Protein AF-0000000077101962 (afdb_homodimer)

Sequence (254 aa):
MTGDFGKFINEKRLGRASDGGNILLKDIAQAMGTTATYLSDIIKGRRNPPEMGMLLKIADVLYLTEDERAEMFDLAGRERNEAAPDLPEYIMDENIPHVRAALRKASDKKLGDDFWQRVLEEIEKKGMTGDFGKFINEKRLGRASDGGNILLKDIAQAMGTTATYLSDIIKGRRNPPEMGMLLKIADVLYLTEDERAEMFDLAGRERNEAAPDLPEYIMDENIPHVRAALRKASDKKLGDDFWQRVLEEIEKKG

Secondary structure (DSSP, 8-state):
---HHHHHHHHHTTT-STTSSPPPHHHHHHHHTS-HHHHHHHHTTSSPPPPHHHHHHHHHHTT--HHHHHHHHHHHHHHTTS--TTSHHHHT-TT-HHHHHHHHHHHHTT--HHHHHHHHHHHHHH-/---HHHHHHHHHTTT-STTSSPPPHHHHHHHHTS-HHHHHHHHTTSS----HHHHHHHHHHTT--HHHHHHHHHHHHHHTTS--TTSHHHHT-TT-HHHHHHHHHHHHTT--HHHHHHHHHHHHHH-

Structure (mmCIF, N/CA/C/O backbone):
data_AF-0000000077101962-model_v1
#
loop_
_entity.id
_entity.type
_entity.pdbx_description
1 polymer 'Toxin-antitoxin system, antitoxin component, Xre family'
#
loop_
_atom_site.group_PDB
_atom_site.id
_atom_site.type_symbol
_atom_site.label_atom_id
_atom_site.label_alt_id
_atom_site.label_comp_id
_atom_site.label_asym_id
_atom_site.label_entity_id
_atom_site.label_seq_id
_atom_site.pdbx_PDB_ins_code
_atom_site.Cartn_x
_atom_site.Cartn_y
_atom_site.Cartn_z
_atom_site.occupancy
_atom_site.B_iso_or_equiv
_atom_site.auth_seq_id
_atom_site.auth_comp_id
_atom_site.auth_asym_id
_atom_site.auth_atom_id
_atom_site.pdbx_PDB_model_num
ATOM 1 N N . MET A 1 1 ? -14.477 6.281 20.766 1 54.62 1 MET A N 1
ATOM 2 C CA . MET A 1 1 ? -13.039 6.207 20.984 1 54.62 1 MET A CA 1
ATOM 3 C C . MET A 1 1 ? -12.273 6.785 19.797 1 54.62 1 MET A C 1
ATOM 5 O O . MET A 1 1 ? -12.641 6.555 18.641 1 54.62 1 MET A O 1
ATOM 9 N N . THR A 1 2 ? -11.781 7.957 19.938 1 66.88 2 THR A N 1
ATOM 10 C CA . THR A 1 2 ? -11.047 8.711 18.922 1 66.88 2 THR A CA 1
ATOM 11 C C . THR A 1 2 ? -9.867 7.891 18.391 1 66.88 2 THR A C 1
ATOM 13 O O . THR A 1 2 ? -9.078 7.355 19.172 1 66.88 2 THR A O 1
ATOM 16 N N . GLY A 1 3 ? -10.023 7.484 1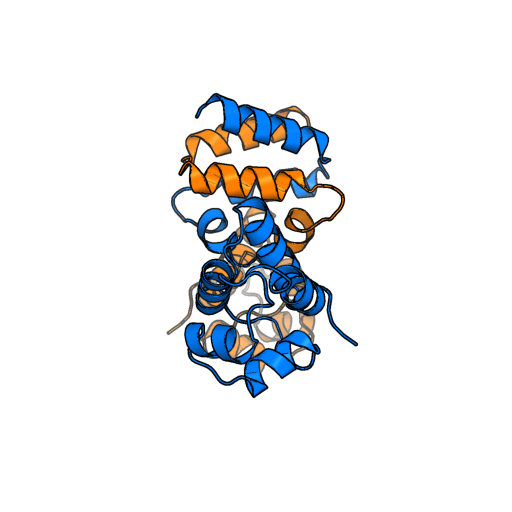7.109 1 82.81 3 GLY A N 1
ATOM 17 C CA . GLY A 1 3 ? -8.867 6.832 16.516 1 82.81 3 GLY A CA 1
ATOM 18 C C . GLY A 1 3 ? -7.645 7.727 16.453 1 82.81 3 GLY A C 1
ATOM 19 O O . GLY A 1 3 ? -7.734 8.93 16.719 1 82.81 3 GLY A O 1
ATOM 20 N N . ASP A 1 4 ? -6.445 7.273 16.281 1 93.38 4 ASP A N 1
ATOM 21 C CA . ASP A 1 4 ? -5.195 8.023 16.219 1 93.38 4 ASP A CA 1
ATOM 22 C C . ASP A 1 4 ? -5.242 9.094 15.133 1 93.38 4 ASP A C 1
ATOM 24 O O . ASP A 1 4 ? -4.66 10.164 15.281 1 93.38 4 ASP A O 1
ATOM 28 N N . PHE A 1 5 ? -5.988 8.82 14.086 1 97.31 5 PHE A N 1
ATOM 29 C CA . PHE A 1 5 ? -6.141 9.797 13.016 1 97.31 5 PHE A CA 1
ATOM 30 C C . PHE A 1 5 ? -6.934 11.008 13.492 1 97.31 5 PHE A C 1
ATOM 32 O O . PHE A 1 5 ? -6.508 12.148 13.297 1 97.31 5 PHE A O 1
ATOM 39 N N . GLY A 1 6 ? -8.031 10.742 14.109 1 96.75 6 GLY A N 1
ATOM 40 C CA . GLY A 1 6 ? -8.852 11.82 14.648 1 96.75 6 GLY A CA 1
ATOM 41 C C . GLY A 1 6 ? -8.117 12.672 15.664 1 96.75 6 GLY A C 1
ATOM 42 O O . GLY A 1 6 ? -8.234 13.898 15.648 1 96.75 6 GLY A O 1
ATOM 43 N N . LYS A 1 7 ? -7.398 12.023 16.547 1 97 7 LYS A N 1
ATOM 44 C CA . LYS A 1 7 ? -6.602 12.742 17.547 1 97 7 LYS A CA 1
ATOM 45 C C . LYS A 1 7 ? -5.59 13.664 16.875 1 97 7 LYS A C 1
ATOM 47 O O . LYS A 1 7 ? -5.391 14.797 17.312 1 97 7 LYS A O 1
ATOM 52 N N . PHE A 1 8 ? -4.965 13.172 15.844 1 98 8 PHE A N 1
ATOM 53 C CA . PHE A 1 8 ? -3.996 13.961 15.094 1 98 8 PHE A CA 1
ATOM 54 C C . PHE A 1 8 ? -4.641 15.219 14.531 1 98 8 PHE A C 1
ATOM 56 O O . PHE A 1 8 ? -4.094 16.312 14.664 1 98 8 PHE A O 1
ATOM 63 N N . ILE A 1 9 ? -5.809 15.078 13.914 1 97.44 9 ILE A N 1
ATOM 64 C CA . ILE A 1 9 ? -6.496 16.219 13.328 1 97.44 9 ILE A CA 1
ATOM 65 C C . ILE A 1 9 ? -6.832 17.234 14.414 1 97.44 9 ILE A C 1
ATOM 67 O O . ILE A 1 9 ? -6.602 18.438 14.242 1 97.44 9 ILE A O 1
ATOM 71 N N . ASN A 1 10 ? -7.293 16.75 15.539 1 96.06 10 ASN A N 1
ATOM 72 C CA . ASN A 1 10 ? -7.656 17.625 16.641 1 96.06 10 ASN A CA 1
ATOM 73 C C . ASN A 1 10 ? -6.445 18.391 17.172 1 96.06 10 ASN A C 1
ATOM 75 O O . ASN A 1 10 ? -6.551 19.578 17.5 1 96.06 10 ASN A O 1
ATOM 79 N N . GLU A 1 11 ? -5.379 17.75 17.234 1 97.25 11 GLU A N 1
ATOM 80 C CA . GLU A 1 11 ? -4.16 18.391 17.719 1 97.25 11 GLU A CA 1
ATOM 81 C C . GLU A 1 11 ? -3.658 19.453 16.75 1 97.25 11 GLU A C 1
ATOM 83 O O . GLU A 1 11 ? -3.242 20.531 17.156 1 97.25 11 GLU A O 1
ATOM 88 N N . LYS A 1 12 ? -3.723 19.141 15.469 1 97.5 12 LYS A N 1
ATOM 89 C CA . LYS A 1 12 ? -3.094 19.984 14.461 1 97.5 12 LYS A CA 1
ATOM 90 C C . LYS A 1 12 ? -3.955 21.203 14.164 1 97.5 12 LYS A C 1
ATOM 92 O O . LYS A 1 12 ? -3.471 22.188 13.594 1 97.5 12 LYS A O 1
ATOM 97 N N . ARG A 1 13 ? -5.184 21.156 14.508 1 96.69 13 ARG A N 1
ATOM 98 C CA . ARG A 1 13 ? -6.004 22.328 14.227 1 96.69 13 ARG A CA 1
ATOM 99 C C . ARG A 1 13 ? -5.848 23.375 15.32 1 96.69 13 ARG A C 1
ATOM 101 O O . ARG A 1 13 ? -6.262 24.516 15.141 1 96.69 13 ARG A O 1
ATOM 108 N N . LEU A 1 14 ? -5.246 22.953 16.453 1 96.12 14 LEU A N 1
ATOM 109 C CA . LEU A 1 14 ? -5.156 23.859 17.609 1 96.12 14 LEU A CA 1
ATOM 110 C C . LEU A 1 14 ? -4.102 24.938 17.375 1 96.12 14 LEU A C 1
ATOM 112 O O . LEU A 1 14 ? -2.959 24.625 17.031 1 96.12 14 LEU A O 1
ATOM 116 N N . GLY A 1 15 ? -4.473 26.219 17.562 1 94.31 15 GLY A N 1
ATOM 117 C CA . GLY A 1 15 ? -3.541 27.328 17.562 1 94.31 15 GLY A CA 1
ATOM 118 C C . GLY A 1 15 ? -3 27.656 16.172 1 94.31 15 GLY A C 1
ATOM 119 O O . GLY A 1 15 ? -1.959 28.312 16.047 1 94.31 15 GLY A O 1
ATOM 120 N N . ARG A 1 16 ? -3.658 27.172 15.141 1 94.12 16 ARG A N 1
ATOM 121 C CA . ARG A 1 16 ? -3.094 27.312 13.805 1 94.12 16 ARG A CA 1
ATOM 122 C C . ARG A 1 16 ? -3.889 28.328 12.984 1 94.12 16 ARG A C 1
ATOM 124 O O . ARG A 1 16 ? -3.523 28.625 11.844 1 94.12 16 ARG A O 1
ATOM 131 N N . ALA A 1 17 ? -4.902 28.797 13.602 1 93 17 ALA A N 1
ATOM 132 C CA . ALA A 1 17 ? -5.648 29.828 12.891 1 93 17 ALA A CA 1
ATOM 133 C C . ALA A 1 17 ? -4.859 31.141 12.844 1 93 17 ALA A C 1
ATOM 135 O O . ALA A 1 17 ? -3.941 31.344 13.641 1 93 17 ALA A O 1
ATOM 136 N N . SER A 1 18 ? -5.25 31.984 11.836 1 90.5 18 SER A N 1
ATOM 137 C CA . SER A 1 18 ? -4.551 33.25 11.641 1 90.5 18 SER A CA 1
ATOM 138 C C . SER A 1 18 ? -4.633 34.125 12.883 1 90.5 18 SER A C 1
ATOM 140 O O . SER A 1 18 ? -3.729 34.906 13.148 1 90.5 18 SER A O 1
ATOM 142 N N . ASP A 1 19 ? -5.664 34 13.609 1 92.19 19 ASP A N 1
ATOM 143 C CA . ASP A 1 19 ? -5.859 34.812 14.797 1 92.19 19 ASP A CA 1
ATOM 144 C C . ASP A 1 19 ? -5.301 34.156 16.047 1 92.19 19 ASP A C 1
ATOM 146 O O . ASP A 1 19 ? -5.52 34.594 17.156 1 92.19 19 ASP A O 1
ATOM 150 N N . GLY A 1 20 ? -4.566 33.094 15.836 1 91.69 20 GLY A N 1
ATOM 151 C CA . GLY A 1 20 ? -3.986 32.375 16.953 1 91.69 20 GLY A CA 1
ATOM 152 C C . GLY A 1 20 ? -4.934 31.344 17.562 1 91.69 20 GLY A C 1
ATOM 153 O O . GLY A 1 20 ? -4.559 30.609 18.484 1 91.69 20 GLY A O 1
ATOM 154 N N . GLY A 1 21 ? -6.195 31.344 17.062 1 94.56 21 GLY A N 1
ATOM 155 C CA . GLY A 1 21 ? -7.16 30.359 17.547 1 94.56 21 GLY A CA 1
ATOM 156 C C . GLY A 1 21 ? -7.055 29.016 16.828 1 94.56 21 GLY A C 1
ATOM 157 O O . GLY A 1 21 ? -6.027 28.719 16.219 1 94.56 21 GLY A O 1
ATOM 158 N N . ASN A 1 22 ? -8.062 28.172 17.109 1 96.5 22 ASN A N 1
ATOM 159 C CA . ASN A 1 22 ? -8.125 26.875 16.469 1 96.5 22 ASN A CA 1
ATOM 160 C C . ASN A 1 22 ? -8.812 26.953 15.109 1 96.5 22 ASN A C 1
ATOM 162 O O . ASN A 1 22 ? -9.766 27.719 14.938 1 96.5 22 ASN A O 1
ATOM 166 N N . ILE A 1 23 ? -8.305 26.219 14.203 1 96.81 23 ILE A N 1
ATOM 167 C CA . ILE A 1 23 ? -9.047 26.047 12.961 1 96.81 23 ILE A CA 1
ATOM 168 C C . ILE A 1 23 ? -10.336 25.281 13.227 1 96.81 23 ILE A C 1
ATOM 170 O O . ILE A 1 23 ? -10.32 24.234 13.883 1 96.81 23 ILE A O 1
ATOM 174 N N . LEU A 1 24 ? -11.406 25.75 12.734 1 96.31 24 LEU A N 1
ATOM 175 C CA . LEU A 1 24 ? -12.703 25.141 13 1 96.31 24 LEU A CA 1
ATOM 176 C C . LEU A 1 24 ? -12.93 23.922 12.102 1 96.31 24 LEU A C 1
ATOM 178 O O . LEU A 1 24 ? -12.453 23.891 10.961 1 96.31 24 LEU A O 1
ATOM 182 N N . LEU A 1 25 ? -13.656 22.938 12.672 1 96.31 25 LEU A N 1
ATOM 183 C CA . LEU A 1 25 ? -13.984 21.75 11.898 1 96.31 25 LEU A CA 1
ATOM 184 C C . LEU A 1 25 ? -14.773 22.125 10.641 1 96.31 25 LEU A C 1
ATOM 186 O O . LEU A 1 25 ? -14.578 21.516 9.586 1 96.31 25 LEU A O 1
ATOM 190 N N . LYS A 1 26 ? -15.656 23.109 10.766 1 96.62 26 LYS A N 1
ATOM 191 C CA . LYS A 1 26 ? -16.453 23.547 9.625 1 96.62 26 LYS A CA 1
ATOM 192 C C . LYS A 1 26 ? -15.578 24.062 8.492 1 96.62 26 LYS A C 1
ATOM 194 O O . LYS A 1 26 ? -15.875 23.844 7.316 1 96.62 26 LYS A O 1
ATOM 199 N N . ASP A 1 27 ? -14.516 24.734 8.844 1 96.56 27 ASP A N 1
ATOM 200 C CA . ASP A 1 27 ? -13.602 25.266 7.84 1 96.56 27 ASP A CA 1
ATOM 201 C C . ASP A 1 27 ? -12.852 24.141 7.137 1 96.56 27 ASP A C 1
ATOM 203 O O . ASP A 1 27 ? -12.664 24.172 5.918 1 96.56 27 ASP A O 1
ATOM 207 N N . ILE A 1 28 ? -12.461 23.188 7.914 1 97.56 28 ILE A N 1
ATOM 208 C CA . ILE A 1 28 ? -11.789 22.031 7.34 1 97.56 28 ILE A CA 1
ATOM 209 C C . ILE A 1 28 ? -12.75 21.281 6.414 1 97.56 28 ILE A C 1
ATOM 211 O O . ILE A 1 28 ? -12.391 20.953 5.281 1 97.56 28 ILE A O 1
ATOM 215 N N . ALA A 1 29 ? -13.945 21.031 6.848 1 97.88 29 ALA A N 1
ATOM 216 C CA . ALA A 1 29 ? -14.953 20.312 6.078 1 97.88 29 ALA A CA 1
ATOM 217 C C . ALA A 1 29 ? -15.266 21.031 4.773 1 97.88 29 ALA A C 1
ATOM 219 O O . ALA A 1 29 ? -15.414 20.406 3.725 1 97.88 29 ALA A O 1
ATOM 220 N N . GLN A 1 30 ? -15.367 22.328 4.871 1 97.06 30 GLN A N 1
ATOM 221 C CA . GLN A 1 30 ? -15.617 23.125 3.68 1 97.06 30 GLN A CA 1
ATOM 222 C C . GLN A 1 30 ? -14.516 22.938 2.643 1 97.06 30 GLN A C 1
ATOM 224 O O . GLN A 1 30 ? -14.797 22.766 1.454 1 97.06 30 GLN A O 1
ATOM 229 N N . ALA A 1 31 ? -13.344 23 3.094 1 95.69 31 ALA A N 1
ATOM 230 C CA . ALA A 1 31 ? -12.211 22.797 2.195 1 95.69 31 ALA A CA 1
ATOM 231 C C . ALA A 1 31 ? -12.273 21.406 1.55 1 95.69 31 ALA A C 1
ATOM 233 O O . ALA A 1 31 ? -11.906 21.25 0.384 1 95.69 31 ALA A O 1
ATOM 234 N N . MET A 1 32 ? -12.711 20.469 2.307 1 96.38 32 MET A N 1
ATOM 235 C CA . MET A 1 32 ? -12.82 19.094 1.843 1 96.38 32 MET A CA 1
ATOM 236 C C . MET A 1 32 ? -13.992 18.938 0.874 1 96.38 32 MET A C 1
ATOM 238 O O . MET A 1 32 ? -14.086 17.922 0.167 1 96.38 32 MET A O 1
ATOM 242 N N . GLY A 1 33 ? -14.867 19.781 0.893 1 96.5 33 GLY A N 1
ATOM 243 C CA . GLY A 1 33 ? -16.078 19.656 0.087 1 96.5 33 GLY A CA 1
ATOM 244 C C . GLY A 1 33 ? -17.109 18.75 0.714 1 96.5 33 GLY A C 1
ATOM 245 O O . GLY A 1 33 ? -17.828 18.031 0.009 1 96.5 33 GLY A O 1
ATOM 246 N N . THR A 1 34 ? -17.094 18.719 2.029 1 96.75 34 THR A N 1
ATOM 247 C CA . THR A 1 34 ? -18.031 17.875 2.752 1 96.75 34 THR A CA 1
ATOM 248 C C . THR A 1 34 ? -18.688 18.641 3.896 1 96.75 34 THR A C 1
ATOM 250 O O . THR A 1 34 ? -18.641 19.875 3.926 1 96.75 34 THR A O 1
ATOM 253 N N . THR A 1 35 ? -19.375 17.984 4.789 1 96.31 35 THR A N 1
ATOM 254 C CA . THR A 1 35 ? -20.062 18.594 5.918 1 96.31 35 THR A CA 1
ATOM 255 C C . THR A 1 35 ? -19.266 18.422 7.203 1 96.31 35 THR A C 1
ATOM 257 O O . THR A 1 35 ? -18.422 17.531 7.301 1 96.31 35 THR A O 1
ATOM 260 N N . ALA A 1 36 ? -19.531 19.359 8.133 1 95.31 36 ALA A N 1
ATOM 261 C CA . ALA A 1 36 ? -18.891 19.25 9.445 1 95.31 36 ALA A CA 1
ATOM 262 C C . ALA A 1 36 ? -19.266 17.922 10.125 1 95.31 36 ALA A C 1
ATOM 264 O O . ALA A 1 36 ? -18.453 17.344 10.844 1 95.31 36 ALA A O 1
ATOM 265 N N . THR A 1 37 ? -20.406 17.422 9.852 1 96.12 37 THR A N 1
ATOM 266 C CA . THR A 1 37 ? -20.859 16.156 10.422 1 96.12 37 THR A CA 1
ATOM 267 C C . THR A 1 37 ? -20 15 9.906 1 96.12 37 THR A C 1
ATOM 269 O O . THR A 1 37 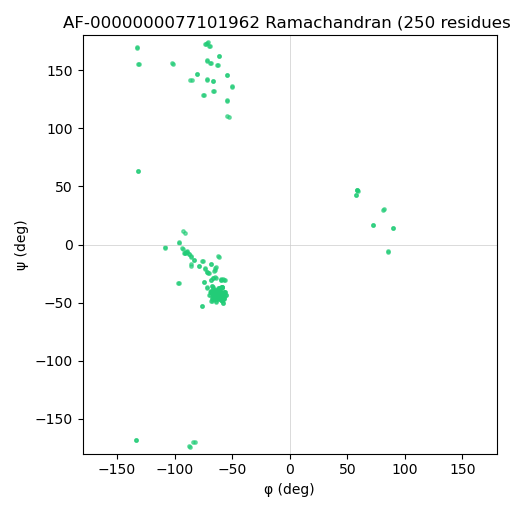? -19.609 14.117 10.672 1 96.12 37 THR A O 1
ATOM 272 N N . TYR A 1 38 ? -19.75 15.039 8.625 1 96.38 38 TYR A N 1
ATOM 273 C CA . TYR A 1 38 ? -18.891 14.031 8.016 1 96.38 38 TYR A CA 1
ATOM 274 C C . TYR A 1 38 ? -17.516 14.016 8.68 1 96.38 38 TYR A C 1
ATOM 276 O O . TYR A 1 38 ? -17.016 12.961 9.07 1 96.38 38 TYR A O 1
ATOM 284 N N . LEU A 1 39 ? -16.922 15.188 8.797 1 96.38 39 LEU A N 1
ATOM 285 C CA . LEU A 1 39 ? -15.594 15.297 9.391 1 96.38 39 LEU A CA 1
ATOM 286 C C . LEU A 1 39 ? -15.625 14.891 10.859 1 96.38 39 LEU A C 1
ATOM 288 O O . LEU A 1 39 ? -14.711 14.219 11.344 1 96.38 39 LEU A O 1
ATOM 292 N N . SER A 1 40 ? -16.609 15.227 11.586 1 95.88 40 SER A N 1
ATOM 293 C CA . SER A 1 40 ? -16.766 14.852 12.984 1 95.88 40 SER A CA 1
ATOM 294 C C . SER A 1 40 ? -16.828 13.336 13.148 1 95.88 40 SER A C 1
ATOM 296 O O . SER A 1 40 ? -16.203 12.781 14.062 1 95.88 40 SER A O 1
ATOM 298 N N . ASP A 1 41 ? -17.547 12.711 12.297 1 96.31 41 ASP A N 1
ATOM 299 C CA . ASP A 1 41 ? -17.641 11.258 12.328 1 96.31 41 ASP A CA 1
ATOM 300 C C . ASP A 1 41 ? -16.266 10.617 12.109 1 96.31 41 ASP A C 1
ATOM 302 O O . ASP A 1 41 ? -15.938 9.609 12.727 1 96.31 41 ASP A O 1
ATOM 306 N N . ILE A 1 42 ? -15.516 11.18 11.227 1 95.44 42 ILE A N 1
ATOM 307 C CA . ILE A 1 42 ? -14.164 10.703 10.969 1 95.44 42 ILE A CA 1
ATOM 308 C C . ILE A 1 42 ? -13.305 10.883 12.219 1 95.44 42 ILE A C 1
ATOM 310 O O . ILE A 1 42 ? -12.625 9.945 12.648 1 95.44 42 ILE A O 1
ATOM 314 N N . ILE A 1 43 ? -13.359 12.086 12.789 1 95.38 43 ILE A N 1
ATOM 315 C CA . ILE A 1 43 ? -12.531 12.438 13.938 1 95.38 43 ILE A CA 1
ATOM 316 C C . ILE A 1 43 ? -12.906 11.57 15.133 1 95.38 43 ILE A C 1
ATOM 318 O O . ILE A 1 43 ? -12.039 11.164 15.906 1 95.38 43 ILE A O 1
ATOM 322 N N . LYS A 1 44 ? -14.086 11.148 15.211 1 94.81 44 LYS A N 1
ATOM 323 C CA . LYS A 1 44 ? -14.578 10.359 16.344 1 94.81 44 LYS A CA 1
ATOM 324 C C . LYS A 1 44 ? -14.406 8.867 16.078 1 94.81 44 LYS A C 1
ATOM 326 O O . LYS A 1 44 ? -14.711 8.039 16.953 1 94.81 44 LYS A O 1
ATOM 331 N N . GLY A 1 45 ? -14.016 8.516 14.914 1 92.62 45 GLY A N 1
ATOM 332 C CA . GLY A 1 45 ? -13.742 7.121 14.617 1 92.62 45 GLY A CA 1
ATOM 333 C C . GLY A 1 45 ? -14.961 6.363 14.117 1 92.62 45 GLY A C 1
ATOM 334 O O . GLY A 1 45 ? -14.953 5.129 14.078 1 92.62 45 GLY A O 1
ATOM 335 N N . ARG A 1 46 ? -15.992 7.082 13.742 1 94.12 46 ARG A N 1
ATOM 336 C CA . ARG A 1 46 ? -17.219 6.465 13.234 1 94.12 46 ARG A CA 1
ATOM 337 C C . ARG A 1 46 ? -17.109 6.199 11.742 1 94.12 46 ARG A C 1
ATOM 339 O O . ARG A 1 46 ? -17.938 5.465 11.18 1 94.12 46 ARG A O 1
ATOM 346 N N . ARG A 1 47 ? -16.203 6.828 11.078 1 93.75 47 ARG A N 1
ATOM 347 C CA . ARG A 1 47 ? -15.852 6.625 9.672 1 93.75 47 ARG A CA 1
ATOM 348 C C . ARG A 1 47 ? -14.344 6.465 9.492 1 93.75 47 ARG A C 1
ATOM 350 O O . ARG A 1 47 ? -13.562 6.941 10.32 1 93.75 47 ARG A O 1
ATOM 357 N N . ASN A 1 48 ? -14.023 5.812 8.445 1 93.56 48 ASN A N 1
ATOM 358 C CA . ASN A 1 48 ? -12.609 5.727 8.102 1 93.56 48 ASN A CA 1
ATOM 359 C C . ASN A 1 48 ? -12.055 7.078 7.664 1 93.56 48 ASN A C 1
ATOM 361 O O . ASN A 1 48 ? -12.797 7.941 7.199 1 93.56 48 ASN A O 1
ATOM 365 N N . PRO A 1 49 ? -10.727 7.207 7.812 1 95.19 49 PRO A N 1
ATOM 366 C CA . PRO A 1 49 ? -10.102 8.391 7.219 1 95.19 49 PRO A CA 1
ATOM 367 C C . PRO A 1 49 ? -10.406 8.539 5.734 1 95.19 49 PRO A C 1
ATOM 369 O O . PRO A 1 49 ? -10.625 7.547 5.039 1 95.19 49 PRO A O 1
ATOM 372 N N . PRO A 1 50 ? -10.516 9.781 5.301 1 94.25 50 PRO A N 1
ATOM 373 C CA . PRO A 1 50 ? -10.953 10.016 3.922 1 94.25 50 PRO A CA 1
ATOM 374 C C . PRO A 1 50 ? -9.883 9.648 2.896 1 94.25 50 PRO A C 1
ATOM 376 O O . PRO A 1 50 ? -8.773 9.266 3.268 1 94.25 50 PRO A O 1
ATOM 379 N N . GLU A 1 51 ? -10.258 9.703 1.592 1 90.81 51 GLU A N 1
ATOM 380 C CA . GLU A 1 51 ? -9.383 9.359 0.482 1 90.81 51 GLU A CA 1
ATOM 381 C C . GLU A 1 51 ? -8.312 10.422 0.269 1 90.81 51 GLU A C 1
ATOM 383 O O . GLU A 1 51 ? -8.367 11.5 0.866 1 90.81 51 GLU A O 1
ATOM 388 N N . MET A 1 52 ? -7.359 10.125 -0.631 1 91.56 52 MET A N 1
ATOM 389 C CA . MET A 1 52 ? -6.141 10.906 -0.823 1 91.56 52 MET A CA 1
ATOM 390 C C . MET A 1 52 ? -6.477 12.359 -1.15 1 91.56 52 MET A C 1
ATOM 392 O O . MET A 1 52 ? -5.879 13.281 -0.592 1 91.56 52 MET A O 1
ATOM 396 N N . GLY A 1 53 ? -7.41 12.57 -2.061 1 93.38 53 GLY A N 1
ATOM 397 C CA . GLY A 1 53 ? -7.781 13.93 -2.42 1 93.38 53 GLY A CA 1
ATOM 398 C C . GLY A 1 53 ? -8.211 14.766 -1.229 1 93.38 53 GLY A C 1
ATOM 399 O O . GLY A 1 53 ? -7.816 15.93 -1.104 1 93.38 53 GLY A O 1
ATOM 400 N N . MET A 1 54 ? -8.984 14.25 -0.356 1 96.06 54 MET A N 1
ATOM 401 C CA . MET A 1 54 ? -9.469 14.945 0.832 1 96.06 54 MET A CA 1
ATOM 402 C C . MET A 1 54 ? -8.344 15.133 1.849 1 96.06 54 MET A C 1
ATOM 404 O O . MET A 1 54 ? -8.281 16.156 2.523 1 96.06 54 MET A O 1
ATOM 408 N N . LEU A 1 55 ? -7.488 14.141 1.95 1 97.06 55 LEU A N 1
ATOM 409 C CA . LEU A 1 55 ? -6.355 14.242 2.867 1 97.06 55 LEU A CA 1
ATOM 410 C C . LEU A 1 55 ? -5.449 15.406 2.479 1 97.06 55 LEU A C 1
ATOM 412 O O . LEU A 1 55 ? -4.934 16.109 3.348 1 97.06 55 LEU A O 1
ATOM 416 N N . LEU A 1 56 ? -5.301 15.609 1.172 1 96.62 56 LEU A N 1
ATOM 417 C CA . LEU A 1 56 ? -4.477 16.719 0.697 1 96.62 56 LEU A CA 1
ATOM 418 C C . LEU A 1 56 ? -5.109 18.062 1.053 1 96.62 56 LEU A C 1
ATOM 420 O O . LEU A 1 56 ? -4.406 19 1.421 1 96.62 56 LEU A O 1
ATOM 424 N N . LYS A 1 57 ? -6.391 18.078 0.973 1 97.25 57 LYS A N 1
ATOM 425 C CA . LYS A 1 57 ? -7.102 19.297 1.349 1 97.25 57 LYS A CA 1
ATOM 426 C C . LYS A 1 57 ? -6.957 19.594 2.842 1 97.25 57 LYS A C 1
ATOM 428 O O . LYS A 1 57 ? -6.785 20.734 3.246 1 97.25 57 LYS A O 1
ATOM 433 N N . ILE A 1 58 ? -7.039 18.594 3.617 1 97.69 58 ILE A N 1
ATOM 434 C CA . ILE A 1 58 ? -6.852 18.734 5.059 1 97.69 58 ILE A CA 1
ATOM 435 C C . ILE A 1 58 ? -5.453 19.281 5.348 1 97.69 58 ILE A C 1
ATOM 437 O O . ILE A 1 58 ? -5.297 20.203 6.145 1 97.69 58 ILE A O 1
ATOM 441 N N . ALA A 1 59 ? -4.496 18.688 4.703 1 97.75 59 ALA A N 1
ATOM 442 C CA . ALA A 1 59 ? -3.113 19.109 4.906 1 97.75 59 ALA A CA 1
ATOM 443 C C . ALA A 1 59 ? -2.949 20.594 4.602 1 97.75 59 ALA A C 1
ATOM 445 O O . ALA A 1 59 ? -2.256 21.312 5.324 1 97.75 59 ALA A O 1
ATOM 446 N N . ASP A 1 60 ? -3.568 21.062 3.582 1 96.88 60 ASP A N 1
ATOM 447 C CA . ASP A 1 60 ? -3.477 22.453 3.154 1 96.88 60 ASP A CA 1
ATOM 448 C C . ASP A 1 60 ? -4.121 23.391 4.18 1 96.88 60 ASP A C 1
ATOM 450 O O . ASP A 1 60 ? -3.518 24.375 4.586 1 96.88 60 ASP A O 1
ATOM 454 N N . VAL A 1 61 ? -5.293 23.031 4.621 1 97.06 61 VAL A N 1
ATOM 455 C CA . VAL A 1 61 ? -6.051 23.891 5.516 1 97.06 61 VAL A CA 1
ATOM 456 C C . VAL A 1 61 ? -5.363 23.969 6.879 1 97.06 61 VAL A C 1
ATOM 458 O O . VAL A 1 61 ? -5.367 25.016 7.531 1 97.06 61 VAL A O 1
ATOM 461 N N . LEU A 1 62 ? -4.695 22.906 7.25 1 97.5 62 LEU A N 1
ATOM 462 C CA . LEU A 1 62 ? -4.059 22.844 8.562 1 97.5 62 LEU A CA 1
ATOM 463 C C . LEU A 1 62 ? -2.611 23.312 8.484 1 97.5 62 LEU A C 1
ATOM 465 O O . LEU A 1 62 ? -1.896 23.297 9.492 1 97.5 62 LEU A O 1
ATOM 469 N N . TYR A 1 63 ? -2.092 23.625 7.285 1 96.44 63 TYR A N 1
ATOM 470 C CA . TYR A 1 63 ? -0.73 24.109 7.086 1 96.44 63 TYR A CA 1
ATOM 471 C C . TYR A 1 63 ? 0.289 23.094 7.594 1 96.44 63 TYR A C 1
ATOM 473 O O . TYR A 1 63 ? 1.23 23.453 8.305 1 96.44 63 TYR A O 1
ATOM 481 N N . LEU A 1 64 ? 0.081 21.859 7.234 1 97 64 LEU A N 1
ATOM 482 C CA . LEU A 1 64 ? 0.967 20.812 7.719 1 97 64 LEU A CA 1
ATOM 483 C C . LEU A 1 64 ? 2.332 20.891 7.043 1 97 64 LEU A C 1
ATOM 485 O O . LEU A 1 64 ? 2.42 21.188 5.848 1 97 64 LEU A O 1
ATOM 489 N N . THR A 1 65 ? 3.352 20.625 7.816 1 95.81 65 THR A N 1
ATOM 490 C CA . THR A 1 65 ? 4.676 20.406 7.246 1 95.81 65 THR A CA 1
ATOM 491 C C . THR A 1 65 ? 4.723 19.078 6.488 1 95.81 65 THR A C 1
ATOM 493 O O . THR A 1 65 ? 3.787 18.281 6.562 1 95.81 65 THR A O 1
ATOM 496 N N . GLU A 1 66 ? 5.781 18.812 5.762 1 92.38 66 GLU A N 1
ATOM 497 C CA . GLU A 1 66 ? 5.973 17.547 5.059 1 92.38 66 GLU A CA 1
ATOM 498 C C . GLU A 1 66 ? 5.949 16.375 6.031 1 92.38 66 GLU A C 1
ATOM 500 O O . GLU A 1 66 ? 5.352 15.336 5.742 1 92.38 66 GLU A O 1
ATOM 505 N N . ASP A 1 67 ? 6.602 16.578 7.145 1 93.5 67 ASP A N 1
ATOM 506 C CA . ASP A 1 67 ? 6.648 15.523 8.156 1 93.5 67 ASP A CA 1
ATOM 507 C C . ASP A 1 67 ? 5.266 15.258 8.734 1 93.5 67 ASP A C 1
ATOM 509 O O . ASP A 1 67 ? 4.887 14.102 8.953 1 93.5 67 ASP A O 1
ATOM 513 N N . GLU A 1 68 ? 4.531 16.281 8.977 1 96.12 68 GLU A N 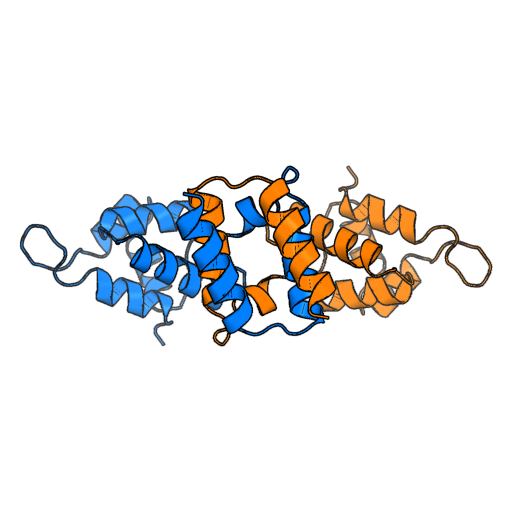1
ATOM 514 C CA . GLU A 1 68 ? 3.189 16.141 9.531 1 96.12 68 GLU A CA 1
ATOM 515 C C . GLU A 1 68 ? 2.246 15.484 8.523 1 96.12 68 GLU A C 1
ATOM 517 O O . GLU A 1 68 ? 1.401 14.672 8.898 1 96.12 68 GLU A O 1
ATOM 522 N N . ARG A 1 69 ? 2.377 15.852 7.293 1 96.75 69 ARG A N 1
ATOM 523 C CA . ARG A 1 69 ? 1.587 15.242 6.227 1 96.75 69 ARG A CA 1
ATOM 524 C C . ARG A 1 69 ? 1.852 13.742 6.137 1 96.75 69 ARG A C 1
ATOM 526 O O . ARG A 1 69 ? 0.916 12.953 6.031 1 96.75 69 ARG A O 1
ATOM 533 N N . ALA A 1 70 ? 3.104 13.414 6.172 1 95.06 70 ALA A N 1
ATOM 534 C CA . ALA A 1 70 ? 3.488 12 6.145 1 95.06 70 ALA A CA 1
ATOM 535 C C . ALA A 1 70 ? 2.877 11.242 7.32 1 95.06 70 ALA A C 1
ATOM 537 O O . ALA A 1 70 ? 2.377 10.133 7.156 1 95.06 70 ALA A O 1
ATOM 538 N N . GLU A 1 71 ? 2.965 11.898 8.469 1 95.56 71 GLU A N 1
ATOM 539 C CA . GLU A 1 71 ? 2.359 11.289 9.648 1 95.56 71 GLU A CA 1
ATOM 540 C C . GLU A 1 71 ? 0.859 11.086 9.461 1 95.56 71 GLU A C 1
ATOM 542 O O . GLU A 1 71 ? 0.323 10.031 9.805 1 95.56 71 GLU A O 1
ATOM 547 N N . MET A 1 72 ? 0.171 12.086 8.914 1 97.06 72 MET A N 1
ATOM 548 C CA . MET A 1 72 ? -1.259 11.977 8.641 1 97.06 72 MET A CA 1
ATOM 549 C C . MET A 1 72 ? -1.546 10.805 7.711 1 97.06 72 MET A C 1
ATOM 551 O O . MET A 1 72 ? -2.469 10.023 7.961 1 97.06 72 MET A O 1
ATOM 555 N N . PHE A 1 73 ? -0.731 10.656 6.695 1 95.75 73 PHE A N 1
ATOM 556 C CA . PHE A 1 73 ? -0.916 9.578 5.734 1 95.75 73 PHE A CA 1
ATOM 557 C C . PHE A 1 73 ? -0.712 8.219 6.398 1 95.75 73 PHE A C 1
ATOM 559 O O . PHE A 1 73 ? -1.46 7.277 6.137 1 95.75 73 PHE A O 1
ATOM 566 N N . ASP A 1 74 ? 0.301 8.148 7.238 1 94.31 74 ASP A N 1
ATOM 567 C CA . ASP A 1 74 ? 0.562 6.895 7.945 1 94.31 74 ASP A CA 1
ATOM 568 C C . ASP A 1 74 ? -0.618 6.508 8.836 1 94.31 74 ASP A C 1
ATOM 570 O O . ASP A 1 74 ? -1.03 5.348 8.852 1 94.31 74 ASP A O 1
ATOM 574 N N . LEU A 1 75 ? -1.118 7.477 9.57 1 94.62 75 LEU A N 1
ATOM 575 C CA . LEU A 1 75 ? -2.246 7.223 10.461 1 94.62 75 LEU A CA 1
ATOM 576 C C . LEU A 1 75 ? -3.482 6.809 9.672 1 94.62 75 LEU A C 1
ATOM 578 O O . LEU A 1 75 ? -4.199 5.891 10.07 1 94.62 75 LEU A O 1
ATOM 582 N N . ALA A 1 76 ? -3.738 7.496 8.586 1 94.25 76 ALA A N 1
ATOM 583 C CA . ALA A 1 76 ? -4.871 7.156 7.727 1 94.25 76 ALA A CA 1
ATOM 584 C C . ALA A 1 76 ? -4.758 5.723 7.211 1 94.25 76 ALA A C 1
ATOM 586 O O . ALA A 1 76 ? -5.723 4.957 7.27 1 94.25 76 ALA A O 1
ATOM 587 N N . GLY A 1 77 ? -3.582 5.395 6.703 1 90.62 77 GLY A N 1
ATOM 588 C CA . GLY A 1 77 ? -3.357 4.039 6.223 1 90.62 77 GLY A CA 1
ATOM 589 C C . GLY A 1 77 ? -3.58 2.984 7.289 1 90.62 77 GLY A C 1
ATOM 590 O O . GLY A 1 77 ? -4.227 1.967 7.035 1 90.62 77 GLY A O 1
ATOM 591 N N . ARG A 1 78 ? -3.078 3.24 8.461 1 90.06 78 ARG A N 1
ATOM 592 C CA . ARG A 1 78 ? -3.223 2.297 9.562 1 90.06 78 ARG A CA 1
ATOM 593 C C . ARG A 1 78 ? -4.691 2.07 9.906 1 90.06 78 ARG A C 1
ATOM 595 O O . ARG A 1 78 ? -5.125 0.931 10.086 1 90.06 78 ARG A O 1
ATOM 602 N N . GLU A 1 79 ? -5.434 3.113 9.992 1 90.19 79 GLU A N 1
ATOM 603 C CA . GLU A 1 79 ? -6.832 2.992 10.375 1 90.19 79 GLU A CA 1
ATOM 604 C C . GLU A 1 79 ? -7.656 2.338 9.273 1 90.19 79 GLU A C 1
ATOM 606 O O . GLU A 1 79 ? -8.672 1.694 9.547 1 90.19 79 GLU A O 1
ATOM 611 N N . ARG A 1 80 ? -7.223 2.412 8.055 1 86.75 80 ARG A N 1
ATOM 612 C CA . ARG A 1 80 ? -7.887 1.764 6.93 1 86.75 80 ARG A CA 1
ATOM 613 C C . ARG A 1 80 ? -7.367 0.345 6.73 1 86.75 80 ARG A C 1
ATOM 615 O O . ARG A 1 80 ? -7.844 -0.378 5.852 1 86.75 80 ARG A O 1
ATOM 622 N N . ASN A 1 81 ? -6.324 -0.027 7.516 1 82.25 81 ASN A N 1
ATOM 623 C CA . ASN A 1 81 ? -5.629 -1.294 7.312 1 82.25 81 ASN A CA 1
ATOM 624 C C . ASN A 1 81 ? -5.07 -1.406 5.898 1 82.25 81 ASN A C 1
ATOM 626 O O . ASN A 1 81 ? -5.262 -2.424 5.23 1 82.25 81 ASN A O 1
ATOM 630 N N . GLU A 1 82 ? -4.488 -0.362 5.379 1 82.75 82 GLU A N 1
ATOM 631 C CA . GLU A 1 82 ? -3.857 -0.221 4.07 1 82.75 82 GLU A CA 1
ATOM 632 C C . GLU A 1 82 ? -2.488 0.444 4.184 1 82.75 82 GLU A C 1
ATOM 634 O O . GLU A 1 82 ? -2.1 0.894 5.262 1 82.75 82 GLU A O 1
ATOM 639 N N . ALA A 1 83 ? -1.773 0.387 3.055 1 83.75 83 ALA A N 1
ATOM 640 C CA . ALA A 1 83 ? -0.577 1.222 2.977 1 83.75 83 ALA A CA 1
ATOM 641 C C . ALA A 1 83 ? -0.935 2.703 3.064 1 83.75 83 ALA A C 1
ATOM 643 O O . ALA A 1 83 ? -2.068 3.092 2.775 1 83.75 83 ALA A O 1
ATOM 644 N N . ALA A 1 84 ? 0.039 3.492 3.533 1 90.12 84 ALA A N 1
ATOM 645 C CA . ALA A 1 84 ? -0.159 4.938 3.475 1 90.12 84 ALA A CA 1
ATOM 646 C C . ALA A 1 84 ? -0.591 5.375 2.078 1 90.12 84 ALA A C 1
ATOM 648 O O . ALA A 1 84 ? -0.016 4.941 1.078 1 90.12 84 ALA A O 1
ATOM 649 N N . PRO A 1 85 ? -1.559 6.25 1.989 1 90.31 85 PRO A N 1
ATOM 650 C CA . PRO A 1 85 ? -2.232 6.535 0.72 1 90.31 85 PRO A CA 1
ATOM 651 C C . PRO A 1 85 ? -1.303 7.172 -0.312 1 90.31 85 PRO A C 1
ATOM 653 O O . PRO A 1 85 ? -1.593 7.141 -1.511 1 90.31 85 PRO A O 1
ATOM 656 N N . ASP A 1 86 ? -0.22 7.742 0.081 1 91.19 86 ASP A N 1
ATOM 657 C CA . ASP A 1 86 ? 0.68 8.438 -0.834 1 91.19 86 ASP A CA 1
ATOM 658 C C . ASP A 1 86 ? 1.665 7.469 -1.48 1 91.19 86 ASP A C 1
ATOM 660 O O . ASP A 1 86 ? 2.314 7.805 -2.473 1 91.19 86 ASP A O 1
ATOM 664 N N . LEU A 1 87 ? 1.747 6.246 -1.025 1 92.06 87 LEU A N 1
ATOM 665 C CA . LEU A 1 87 ? 2.863 5.379 -1.389 1 92.06 87 LEU A CA 1
ATOM 666 C C . LEU A 1 87 ? 2.494 4.48 -2.562 1 92.06 87 LEU A C 1
ATOM 668 O O . LEU A 1 87 ? 3.32 4.227 -3.441 1 92.06 87 LEU A O 1
ATOM 672 N N . PRO A 1 88 ? 1.254 4.02 -2.756 1 89.94 88 PRO A N 1
ATOM 673 C CA . PRO A 1 88 ? 0.917 3.029 -3.781 1 89.94 88 PRO A CA 1
ATOM 674 C C . PRO A 1 88 ? 1.236 3.51 -5.195 1 89.94 88 PRO A C 1
ATOM 676 O O . PRO A 1 88 ? 1.767 2.746 -6.004 1 89.94 88 PRO A O 1
ATOM 679 N N . GLU A 1 89 ? 0.995 4.75 -5.508 1 88.5 89 GLU A N 1
ATOM 680 C CA . GLU A 1 89 ? 1.253 5.238 -6.859 1 88.5 89 GLU A CA 1
ATOM 681 C C . GLU A 1 89 ? 2.719 5.059 -7.242 1 88.5 89 GLU A C 1
ATOM 683 O O . GLU A 1 89 ? 3.027 4.578 -8.336 1 88.5 89 GLU A O 1
ATOM 688 N N . TYR A 1 90 ? 3.646 5.434 -6.375 1 92.12 90 TYR A N 1
ATOM 689 C CA . TYR A 1 90 ? 5.078 5.332 -6.633 1 92.12 90 TYR A CA 1
ATOM 690 C C . TYR A 1 90 ? 5.527 3.877 -6.656 1 92.12 90 TYR A C 1
ATOM 692 O O . TYR A 1 90 ? 6.258 3.461 -7.559 1 92.12 90 TYR A O 1
ATOM 700 N N . ILE A 1 91 ? 5.07 3.064 -5.746 1 92.56 91 ILE A N 1
ATOM 701 C CA . ILE A 1 91 ? 5.488 1.678 -5.57 1 92.56 91 ILE A CA 1
ATOM 702 C C . ILE A 1 91 ? 5.027 0.844 -6.766 1 92.56 91 ILE A C 1
ATOM 704 O O . ILE A 1 91 ? 5.742 -0.057 -7.211 1 92.56 91 ILE A O 1
ATOM 708 N N . MET A 1 92 ? 3.781 1.188 -7.34 1 90.81 92 MET A N 1
ATOM 709 C CA . MET A 1 92 ? 3.18 0.364 -8.383 1 90.81 92 MET A CA 1
ATOM 710 C C . MET A 1 92 ? 3.5 0.919 -9.766 1 90.81 92 MET A C 1
ATOM 712 O O . MET A 1 92 ? 3.027 0.393 -10.781 1 90.81 92 MET A O 1
ATOM 716 N N . ASP A 1 93 ? 4.266 1.989 -9.805 1 92.31 93 ASP A N 1
ATOM 717 C CA . ASP A 1 93 ? 4.648 2.551 -11.102 1 92.31 93 ASP A CA 1
ATOM 718 C C . ASP A 1 93 ? 5.301 1.491 -11.984 1 92.31 93 ASP A C 1
ATOM 720 O O . ASP A 1 93 ? 6.281 0.858 -11.594 1 92.31 93 ASP A O 1
ATOM 724 N N . GLU A 1 94 ? 4.766 1.296 -13.172 1 90.69 94 GLU A N 1
ATOM 725 C CA . GLU A 1 94 ? 5.234 0.248 -14.07 1 90.69 94 GLU A CA 1
ATOM 726 C C . GLU A 1 94 ? 6.637 0.554 -14.594 1 90.69 94 GLU A C 1
ATOM 728 O O . GLU A 1 94 ? 7.352 -0.349 -15.031 1 90.69 94 GLU A O 1
ATOM 733 N N . ASN A 1 95 ? 7.047 1.814 -14.461 1 93.38 95 ASN A N 1
ATOM 734 C CA . ASN A 1 95 ? 8.344 2.234 -14.992 1 93.38 95 ASN A CA 1
ATOM 735 C C . ASN A 1 95 ? 9.461 2.006 -13.977 1 93.38 95 ASN A C 1
ATOM 737 O O . ASN A 1 95 ? 10.641 2.15 -14.305 1 93.38 95 ASN A O 1
ATOM 741 N N . ILE A 1 96 ? 9.109 1.637 -12.719 1 94.81 96 ILE A N 1
ATOM 742 C CA . ILE A 1 96 ? 10.109 1.377 -11.695 1 94.81 96 ILE A CA 1
ATOM 743 C C . ILE A 1 96 ? 9.812 0.05 -11 1 94.81 96 ILE A C 1
ATOM 745 O O . ILE A 1 96 ? 9.648 0.002 -9.781 1 94.81 96 ILE A O 1
ATOM 749 N N . PRO A 1 97 ? 9.859 -1.048 -11.742 1 94.06 97 PRO A N 1
ATOM 750 C CA . PRO A 1 97 ? 9.484 -2.348 -11.18 1 94.06 97 PRO A CA 1
ATOM 751 C C . PRO A 1 97 ? 10.43 -2.811 -10.07 1 94.06 97 PRO A C 1
ATOM 753 O O . PRO A 1 97 ? 10.047 -3.635 -9.234 1 94.06 97 PRO A O 1
ATOM 756 N N . HIS A 1 98 ? 11.602 -2.324 -10.031 1 96.19 98 HIS A N 1
ATOM 757 C CA . HIS A 1 98 ? 12.578 -2.842 -9.078 1 96.19 98 HIS A CA 1
ATOM 758 C C . HIS A 1 98 ? 12.289 -2.33 -7.672 1 96.19 98 HIS A C 1
ATOM 760 O O . HIS A 1 98 ? 12.828 -2.861 -6.691 1 96.19 98 HIS A O 1
ATOM 766 N N . VAL A 1 99 ? 11.438 -1.309 -7.512 1 96.19 99 VAL A N 1
ATOM 767 C CA . VAL A 1 99 ? 11.023 -0.882 -6.176 1 96.19 99 VAL A CA 1
ATOM 768 C C . VAL A 1 99 ? 10.281 -2.018 -5.48 1 96.19 99 VAL A C 1
ATOM 770 O O . VAL A 1 99 ? 10.594 -2.367 -4.34 1 96.19 99 VAL A O 1
ATOM 773 N N . ARG A 1 100 ? 9.352 -2.643 -6.188 1 95.81 100 ARG A N 1
ATOM 774 C CA . ARG A 1 100 ? 8.594 -3.742 -5.609 1 95.81 100 ARG A CA 1
ATOM 775 C C . ARG A 1 100 ? 9.484 -4.949 -5.34 1 95.81 100 ARG A C 1
ATOM 777 O O . ARG A 1 100 ? 9.352 -5.605 -4.305 1 95.81 100 ARG A O 1
ATOM 784 N N . ALA A 1 101 ? 10.305 -5.195 -6.305 1 95.44 101 ALA A N 1
ATOM 785 C CA . ALA A 1 101 ? 11.227 -6.32 -6.156 1 95.44 101 ALA A CA 1
ATOM 786 C C . ALA A 1 101 ? 12.125 -6.133 -4.938 1 95.44 101 ALA A C 1
ATOM 788 O O . ALA A 1 101 ? 12.344 -7.074 -4.168 1 95.44 101 ALA A O 1
ATOM 789 N N . ALA A 1 102 ? 12.664 -4.895 -4.723 1 95.88 102 ALA A N 1
ATOM 790 C CA . ALA A 1 102 ? 13.523 -4.582 -3.586 1 95.88 102 ALA A CA 1
ATOM 791 C C . ALA A 1 102 ? 12.766 -4.742 -2.268 1 95.88 102 ALA A C 1
ATOM 793 O O . ALA A 1 102 ? 13.289 -5.324 -1.314 1 95.88 102 ALA A O 1
ATOM 794 N N . LEU A 1 103 ? 11.547 -4.254 -2.225 1 96.06 103 LEU A N 1
ATOM 795 C CA . LEU A 1 103 ? 10.727 -4.34 -1.024 1 96.06 103 LEU A CA 1
ATOM 796 C C . LEU A 1 103 ? 10.422 -5.793 -0.679 1 96.06 103 LEU A C 1
ATOM 798 O O . LEU A 1 103 ? 10.508 -6.191 0.486 1 96.06 103 LEU A O 1
ATOM 802 N N . ARG A 1 104 ? 10.109 -6.621 -1.688 1 95.5 104 ARG A N 1
ATOM 803 C CA . ARG A 1 104 ? 9.781 -8.023 -1.467 1 95.5 104 ARG A CA 1
ATOM 804 C C . ARG A 1 104 ? 11.008 -8.797 -0.98 1 95.5 104 ARG A C 1
ATOM 806 O O . ARG A 1 104 ? 10.914 -9.594 -0.047 1 95.5 104 ARG A O 1
ATOM 813 N N . LYS A 1 105 ? 12.07 -8.57 -1.634 1 95.56 105 LYS A N 1
ATOM 814 C CA . LYS A 1 105 ? 13.297 -9.25 -1.229 1 95.56 105 LYS A CA 1
ATOM 815 C C . LYS A 1 105 ? 13.703 -8.852 0.188 1 95.56 105 LYS A C 1
ATOM 817 O O . LYS A 1 105 ? 14.133 -9.695 0.976 1 95.56 105 LYS A O 1
ATOM 822 N N . ALA A 1 106 ? 13.648 -7.551 0.504 1 96.12 106 ALA A N 1
ATOM 823 C CA . ALA A 1 106 ? 13.961 -7.066 1.847 1 96.12 106 ALA A CA 1
ATOM 824 C C . ALA A 1 106 ? 13.055 -7.715 2.887 1 96.12 106 ALA A C 1
ATOM 826 O O . ALA A 1 106 ? 13.5 -8.078 3.977 1 96.12 106 ALA A O 1
ATOM 827 N N . SER A 1 107 ? 11.75 -7.789 2.531 1 94.56 107 SER A N 1
ATOM 828 C CA . SER A 1 107 ? 10.789 -8.438 3.412 1 94.56 107 SER A CA 1
ATOM 829 C C . SER A 1 107 ? 11.141 -9.906 3.639 1 94.56 107 SER A C 1
ATOM 831 O O . SER A 1 107 ? 11.133 -10.383 4.773 1 94.56 107 SER A O 1
ATOM 833 N N . ASP A 1 108 ? 11.453 -10.602 2.58 1 93.12 108 ASP A N 1
ATOM 834 C CA . ASP A 1 108 ? 11.812 -12.016 2.643 1 93.12 108 ASP A CA 1
ATOM 835 C C . ASP A 1 108 ? 13.031 -12.227 3.543 1 93.12 108 ASP A C 1
ATOM 837 O O . ASP A 1 108 ? 13.086 -13.203 4.297 1 93.12 108 ASP A O 1
ATOM 841 N N . LYS A 1 109 ? 13.922 -11.312 3.498 1 95.06 109 LYS A N 1
ATOM 842 C CA . LYS A 1 109 ? 15.164 -11.438 4.258 1 95.06 109 LYS A CA 1
ATOM 843 C C . LYS A 1 109 ? 15.031 -10.812 5.641 1 95.06 109 LYS A C 1
ATOM 845 O O . LYS A 1 109 ? 15.977 -10.836 6.434 1 95.06 109 LYS A O 1
ATOM 850 N N . LYS A 1 110 ? 13.906 -10.148 5.879 1 93.56 110 LYS A N 1
ATOM 851 C CA . LYS A 1 110 ? 13.609 -9.492 7.152 1 93.56 110 LYS A CA 1
ATOM 852 C C . LYS A 1 110 ? 14.672 -8.445 7.484 1 93.56 110 LYS A C 1
ATOM 854 O O . LYS A 1 110 ? 15.188 -8.406 8.602 1 93.56 110 LYS A O 1
ATOM 859 N N . LEU A 1 111 ? 14.984 -7.641 6.484 1 93.75 111 LEU A N 1
ATOM 860 C CA . LEU A 1 111 ? 15.977 -6.598 6.727 1 93.75 111 LEU A CA 1
ATOM 861 C C . LEU A 1 111 ? 15.438 -5.566 7.715 1 93.75 111 LEU A C 1
ATOM 863 O O . LEU A 1 111 ? 14.266 -5.195 7.66 1 93.75 111 LEU A O 1
ATOM 867 N N . GLY A 1 112 ? 16.25 -5.102 8.586 1 91.88 112 GLY A N 1
ATOM 868 C CA . GLY A 1 112 ? 15.875 -4.168 9.633 1 91.88 112 GLY A CA 1
ATOM 869 C C . GLY A 1 112 ? 15.945 -2.717 9.195 1 91.88 112 GLY A C 1
ATOM 870 O O . GLY A 1 112 ? 16.188 -2.428 8.023 1 91.88 112 GLY A O 1
ATOM 871 N N . ASP A 1 113 ? 15.727 -1.818 10.164 1 96.19 113 ASP A N 1
ATOM 872 C CA . ASP A 1 113 ? 15.617 -0.392 9.875 1 96.19 113 ASP A CA 1
ATOM 873 C C . ASP A 1 113 ? 16.984 0.2 9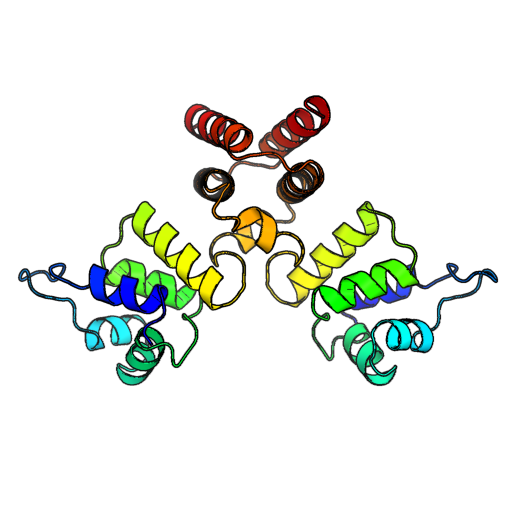.5 1 96.19 113 ASP A C 1
ATOM 875 O O . ASP A 1 113 ? 17.047 1.219 8.812 1 96.19 113 ASP A O 1
ATOM 879 N N . ASP A 1 114 ? 18.047 -0.467 9.961 1 96.38 114 ASP A N 1
ATOM 880 C CA . ASP A 1 114 ? 19.391 0.016 9.656 1 96.38 114 ASP A CA 1
ATOM 881 C C . ASP A 1 114 ? 19.641 0.016 8.148 1 96.38 114 ASP A C 1
ATOM 883 O O . ASP A 1 114 ? 20.281 0.93 7.617 1 96.38 114 ASP A O 1
ATOM 887 N N . PHE A 1 115 ? 19.25 -0.977 7.496 1 96.75 115 PHE A N 1
ATOM 888 C CA . PHE A 1 115 ? 19.406 -1.047 6.047 1 96.75 115 PHE A CA 1
ATOM 889 C C . PHE A 1 115 ? 18.703 0.122 5.375 1 96.75 115 PHE A C 1
ATOM 891 O O . PHE A 1 115 ? 19.266 0.795 4.52 1 96.75 115 PHE A O 1
ATOM 898 N N . TRP A 1 116 ? 17.531 0.401 5.754 1 96.5 116 TRP A N 1
ATOM 899 C CA . TRP A 1 116 ? 16.734 1.432 5.102 1 96.5 116 TRP A CA 1
ATOM 900 C C . TRP A 1 116 ? 17.234 2.824 5.48 1 96.5 116 TRP A C 1
ATOM 902 O O . TRP A 1 116 ? 17.094 3.77 4.699 1 96.5 116 TRP A O 1
ATOM 912 N N . GLN A 1 117 ? 17.734 2.914 6.707 1 96.81 117 GLN A N 1
ATOM 913 C CA . GLN A 1 117 ? 18.391 4.172 7.062 1 96.81 117 GLN A CA 1
ATOM 914 C C . GLN A 1 117 ? 19.516 4.496 6.098 1 96.81 117 GLN A C 1
ATOM 916 O O . GLN A 1 117 ? 19.688 5.648 5.691 1 96.81 117 GLN A O 1
ATOM 921 N N . ARG A 1 118 ? 20.281 3.508 5.719 1 96.06 118 ARG A N 1
ATOM 922 C CA . ARG A 1 118 ? 21.359 3.693 4.766 1 96.06 118 ARG A CA 1
ATOM 923 C C . ARG A 1 118 ? 20.828 4.066 3.389 1 96.06 118 ARG A C 1
ATOM 925 O O . ARG A 1 118 ? 21.375 4.934 2.713 1 96.06 118 ARG A O 1
ATOM 932 N N . VAL A 1 119 ? 19.797 3.398 2.93 1 96.19 119 VAL A N 1
ATOM 933 C CA . VAL A 1 119 ? 19.172 3.703 1.647 1 96.19 119 VAL A CA 1
ATOM 934 C C . VAL A 1 119 ? 18.688 5.152 1.642 1 96.19 119 VAL A C 1
ATOM 936 O O . VAL A 1 119 ? 18.906 5.883 0.671 1 96.19 119 VAL A O 1
ATOM 939 N N . LEU A 1 120 ? 18.016 5.57 2.725 1 96.31 120 LEU A N 1
ATOM 940 C CA . LEU A 1 120 ? 17.516 6.934 2.857 1 96.31 120 LEU A CA 1
ATOM 941 C C . LEU A 1 120 ? 18.656 7.941 2.768 1 96.31 120 LEU A C 1
ATOM 943 O O . LEU A 1 120 ? 18.531 8.969 2.104 1 96.31 120 LEU A O 1
ATOM 947 N N . GLU A 1 121 ? 19.734 7.617 3.428 1 96.25 121 GLU A N 1
ATOM 948 C CA . GLU A 1 121 ? 20.906 8.484 3.395 1 96.25 121 GLU A CA 1
ATOM 949 C C . GLU A 1 121 ? 21.453 8.609 1.978 1 96.25 121 GLU A C 1
ATOM 951 O O . GLU A 1 121 ? 21.875 9.688 1.561 1 96.25 121 GLU A O 1
ATOM 956 N N . GLU A 1 122 ? 21.5 7.48 1.249 1 94.69 122 GLU A N 1
ATOM 957 C CA . GLU A 1 122 ? 21.953 7.5 -0.138 1 94.69 122 GLU A CA 1
ATOM 958 C C . GLU A 1 122 ? 21.062 8.375 -1.005 1 94.69 122 GLU A C 1
ATOM 960 O O . GLU A 1 122 ? 21.531 9.094 -1.884 1 94.69 122 GLU A O 1
ATOM 965 N N . ILE A 1 123 ? 19.766 8.336 -0.791 1 94.75 123 ILE A N 1
ATOM 966 C CA . ILE A 1 123 ? 18.812 9.141 -1.541 1 94.75 123 ILE A CA 1
ATOM 967 C C . ILE A 1 123 ? 19.031 10.625 -1.237 1 94.75 123 ILE A C 1
ATOM 969 O O . ILE A 1 123 ? 19 11.461 -2.141 1 94.75 123 ILE A O 1
ATOM 973 N N . GLU A 1 124 ? 19.266 10.93 -0.025 1 91.75 124 GLU A N 1
ATOM 974 C CA . GLU A 1 124 ? 19.453 12.312 0.407 1 91.75 124 GLU A CA 1
ATOM 975 C C . GLU A 1 124 ? 20.734 12.898 -0.183 1 91.75 124 GLU A C 1
ATOM 977 O O . GLU A 1 124 ? 20.797 14.102 -0.456 1 91.75 124 GLU A O 1
ATOM 982 N N . LYS A 1 125 ? 21.734 12.047 -0.44 1 88.44 125 LYS A N 1
ATOM 983 C CA . LYS A 1 125 ? 23 12.5 -1.035 1 88.44 125 LYS A CA 1
ATOM 984 C C . LYS A 1 125 ? 22.828 12.758 -2.529 1 88.44 125 LYS A C 1
ATOM 986 O O . LYS A 1 125 ? 23.406 13.703 -3.066 1 88.44 125 LYS A O 1
ATOM 991 N N . LYS A 1 126 ? 22.281 11.773 -3.355 1 71.81 126 LYS A N 1
ATOM 992 C CA . LYS A 1 126 ? 22.156 11.891 -4.805 1 71.81 126 LYS A CA 1
ATOM 993 C C . LYS A 1 126 ? 21.25 13.055 -5.191 1 71.81 126 LYS A C 1
ATOM 995 O O . LYS A 1 126 ? 21.172 13.422 -6.363 1 71.81 126 LYS A O 1
ATOM 1000 N N . GLY A 1 127 ? 20.625 13.578 -4.207 1 51.53 127 GLY A N 1
ATOM 1001 C CA . GLY A 1 127 ? 19.891 14.797 -4.52 1 51.53 127 GLY A CA 1
ATOM 1002 C C . GLY A 1 127 ? 20.656 16.062 -4.191 1 51.53 127 GLY A C 1
ATOM 1003 O O . GLY A 1 127 ? 21.625 16.031 -3.424 1 51.53 127 GLY A O 1
ATOM 1004 N N . MET B 1 1 ? -15.461 -8.336 -19.719 1 53.91 1 MET B N 1
ATOM 1005 C CA . MET B 1 1 ? -14.07 -8.023 -20.062 1 53.91 1 MET B CA 1
ATOM 1006 C C . MET B 1 1 ? -13.125 -8.492 -18.969 1 53.91 1 MET B C 1
ATOM 1008 O O . MET B 1 1 ? -13.406 -8.312 -17.781 1 53.91 1 MET B O 1
ATOM 1012 N N . THR B 1 2 ? -12.516 -9.602 -19.141 1 66.81 2 THR B N 1
ATOM 1013 C CA . THR B 1 2 ? -11.594 -10.258 -18.219 1 66.81 2 THR B CA 1
ATOM 1014 C C . THR B 1 2 ? -10.484 -9.305 -17.781 1 66.81 2 THR B C 1
ATOM 1016 O O . THR B 1 2 ? -9.844 -8.672 -18.625 1 66.81 2 THR B O 1
ATOM 1019 N N . GLY B 1 3 ? -10.562 -8.906 -16.484 1 82.44 3 GLY B N 1
ATOM 1020 C CA . GLY B 1 3 ? -9.453 -8.109 -16 1 82.44 3 GLY B CA 1
ATOM 1021 C C . GLY B 1 3 ? -8.125 -8.844 -16.062 1 82.44 3 GLY B C 1
ATOM 1022 O O . GLY B 1 3 ? -8.086 -10.047 -16.328 1 82.44 3 GLY B O 1
ATOM 1023 N N . ASP B 1 4 ? -6.992 -8.242 -16 1 93.19 4 ASP B N 1
ATOM 1024 C CA . ASP B 1 4 ? -5.656 -8.82 -16.078 1 93.19 4 ASP B CA 1
ATOM 1025 C C . ASP B 1 4 ? -5.457 -9.883 -15 1 93.19 4 ASP B C 1
ATOM 1027 O O . ASP B 1 4 ? -4.758 -10.875 -15.219 1 93.19 4 ASP B O 1
ATOM 1031 N N . PHE B 1 5 ? -6.117 -9.711 -13.883 1 97.25 5 PHE B N 1
ATOM 1032 C CA . PHE B 1 5 ? -6.035 -10.695 -12.805 1 97.25 5 PHE B CA 1
ATOM 1033 C C . PHE B 1 5 ? -6.707 -12 -13.219 1 97.25 5 PHE B C 1
ATOM 1035 O O . PHE B 1 5 ? -6.121 -13.078 -13.078 1 97.25 5 PHE B O 1
ATOM 1042 N N . GLY B 1 6 ? -7.883 -11.867 -13.734 1 96.69 6 GLY B N 1
ATOM 1043 C CA . GLY B 1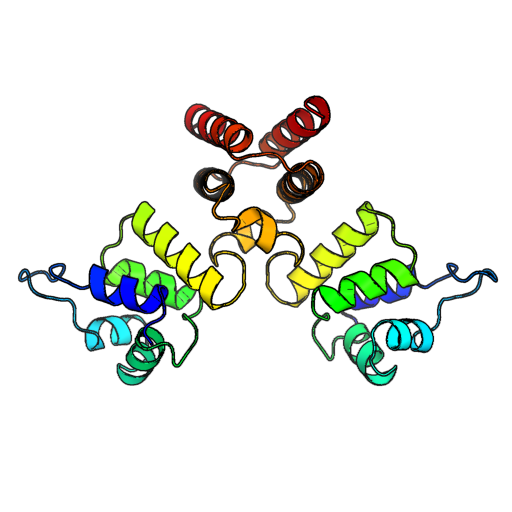 6 ? -8.602 -13.047 -14.195 1 96.69 6 GLY B CA 1
ATOM 1044 C C . GLY B 1 6 ? -7.875 -13.805 -15.289 1 96.69 6 GLY B C 1
ATOM 1045 O O . GLY B 1 6 ? -7.828 -15.039 -15.266 1 96.69 6 GLY B O 1
ATOM 1046 N N . LYS B 1 7 ? -7.328 -13.078 -16.234 1 96.88 7 LYS B N 1
ATOM 1047 C CA . LYS B 1 7 ? -6.547 -13.688 -17.297 1 96.88 7 LYS B CA 1
ATOM 1048 C C . LYS B 1 7 ? -5.363 -14.477 -16.734 1 96.88 7 LYS B C 1
ATOM 1050 O O . LYS B 1 7 ? -5.066 -15.57 -17.203 1 96.88 7 LYS B O 1
ATOM 1055 N N . PHE B 1 8 ? -4.711 -13.906 -15.781 1 98 8 PHE B N 1
ATOM 1056 C CA . PHE B 1 8 ? -3.578 -14.555 -15.133 1 98 8 PHE B CA 1
ATOM 1057 C C . PHE B 1 8 ? -3.996 -15.883 -14.523 1 98 8 PHE B C 1
ATOM 1059 O O . PHE B 1 8 ? -3.33 -16.906 -14.727 1 98 8 PHE B O 1
ATOM 1066 N N . ILE B 1 9 ? -5.105 -15.898 -13.781 1 97.38 9 ILE B N 1
ATOM 1067 C CA . ILE B 1 9 ? -5.578 -17.109 -13.141 1 97.38 9 ILE B CA 1
ATOM 1068 C C . ILE B 1 9 ? -5.887 -18.172 -14.195 1 97.38 9 ILE B C 1
ATOM 1070 O O . ILE B 1 9 ? -5.488 -19.328 -14.062 1 97.38 9 ILE B O 1
ATOM 1074 N N . ASN B 1 10 ? -6.512 -17.719 -15.266 1 95.94 10 ASN B N 1
ATOM 1075 C CA . ASN B 1 10 ? -6.867 -18.641 -16.344 1 95.94 10 ASN B CA 1
ATOM 1076 C C . ASN B 1 10 ? -5.629 -19.25 -16.984 1 95.94 10 ASN B C 1
ATOM 1078 O O . ASN B 1 10 ? -5.609 -20.438 -17.312 1 95.94 10 ASN B O 1
ATOM 1082 N N . GLU B 1 11 ? -4.668 -18.484 -17.156 1 97.19 11 GLU B N 1
ATOM 1083 C CA . GLU B 1 11 ? -3.43 -18.969 -17.766 1 97.19 11 GLU B CA 1
ATOM 1084 C C . GLU B 1 11 ? -2.699 -19.938 -16.859 1 97.19 11 GLU B C 1
ATOM 1086 O O . GLU B 1 11 ? -2.188 -20.969 -17.312 1 97.19 11 GLU B O 1
ATOM 1091 N N . LYS B 1 12 ? -2.672 -19.641 -15.57 1 97.44 12 LYS B N 1
ATOM 1092 C CA . LYS B 1 12 ? -1.84 -20.391 -14.641 1 97.44 12 LYS B CA 1
ATOM 1093 C C . LYS B 1 12 ? -2.5 -21.719 -14.266 1 97.44 12 LYS B C 1
ATOM 1095 O O . LYS B 1 12 ? -1.839 -22.625 -13.766 1 97.44 12 LYS B O 1
ATOM 1100 N N . ARG B 1 13 ? -3.752 -21.812 -14.492 1 96.56 13 ARG B N 1
ATOM 1101 C CA . ARG B 1 13 ? -4.383 -23.078 -14.141 1 96.56 13 ARG B CA 1
ATOM 1102 C C . ARG B 1 13 ? -4.203 -24.109 -15.25 1 96.56 13 ARG B C 1
ATOM 1104 O O . ARG B 1 13 ? -4.445 -25.297 -15.047 1 96.56 13 ARG B O 1
ATOM 1111 N N . LEU B 1 14 ? -3.773 -23.625 -16.438 1 96 14 LEU B N 1
ATOM 1112 C CA . LEU B 1 14 ? -3.684 -24.516 -17.594 1 96 14 LEU B CA 1
ATOM 1113 C C . LEU B 1 14 ? -2.48 -25.438 -17.484 1 96 14 LEU B C 1
ATOM 1115 O O . LEU B 1 14 ? -1.359 -24.984 -17.25 1 96 14 LEU B O 1
ATOM 1119 N N . GLY B 1 15 ? -2.693 -26.766 -17.641 1 94.19 15 GLY B N 1
ATOM 1120 C CA . GLY B 1 15 ? -1.63 -27.75 -17.734 1 94.19 15 GLY B CA 1
ATOM 1121 C C . GLY B 1 15 ? -0.921 -28 -16.422 1 94.19 15 GLY B C 1
ATOM 1122 O O . GLY B 1 15 ? 0.202 -28.5 -16.391 1 94.19 15 GLY B O 1
ATOM 1123 N N . ARG B 1 16 ? -1.527 -27.594 -15.328 1 94.06 16 ARG B N 1
ATOM 1124 C CA . ARG B 1 16 ? -0.824 -27.656 -14.055 1 94.06 16 ARG B CA 1
ATOM 1125 C C . ARG B 1 16 ? -1.396 -28.75 -13.164 1 94.06 16 ARG B C 1
ATOM 1127 O O . ARG B 1 16 ? -0.885 -29.016 -12.078 1 94.06 16 ARG B O 1
ATOM 1134 N N . ALA B 1 17 ? -2.4 -29.359 -13.688 1 92.94 17 ALA B N 1
ATOM 1135 C CA . ALA B 1 17 ? -2.936 -30.484 -12.922 1 92.94 17 ALA B CA 1
ATOM 1136 C C . ALA B 1 17 ? -1.984 -31.672 -12.969 1 92.94 17 ALA B C 1
ATOM 1138 O O . ALA B 1 17 ? -1.131 -31.766 -13.852 1 92.94 17 ALA B O 1
ATOM 1139 N N . SER B 1 18 ? -2.156 -32.531 -11.938 1 90.44 18 SER B N 1
ATOM 1140 C CA . SER B 1 18 ? -1.282 -33.719 -11.828 1 90.44 18 SER B CA 1
ATOM 1141 C C . SER B 1 18 ? -1.376 -34.594 -13.062 1 90.44 18 SER B C 1
ATOM 1143 O O . SER B 1 18 ? -0.408 -35.25 -13.43 1 90.44 18 SER B O 1
ATOM 1145 N N . ASP B 1 19 ? -2.488 -34.594 -13.688 1 92.06 19 ASP B N 1
ATOM 1146 C CA . ASP B 1 19 ? -2.689 -35.469 -14.852 1 92.06 19 ASP B CA 1
ATOM 1147 C C . ASP B 1 19 ? -2.344 -34.719 -16.141 1 92.06 19 ASP B C 1
ATOM 1149 O O . ASP B 1 19 ? -2.619 -35.219 -17.234 1 92.06 19 ASP B O 1
ATOM 1153 N N . GLY B 1 20 ? -1.728 -33.562 -15.992 1 91.56 20 GLY B N 1
ATOM 1154 C CA . GLY B 1 20 ? -1.355 -32.781 -17.156 1 91.56 20 GLY B CA 1
ATOM 1155 C C . GLY B 1 20 ? -2.48 -31.891 -17.656 1 91.56 20 GLY B C 1
ATOM 1156 O O . GLY B 1 20 ? -2.291 -31.125 -18.594 1 91.56 20 GLY B O 1
ATOM 1157 N N . GLY B 1 21 ? -3.676 -32.062 -17.047 1 94.44 21 GLY B N 1
ATOM 1158 C CA . GLY B 1 21 ? -4.801 -31.203 -17.406 1 94.44 21 GLY B CA 1
ATOM 1159 C C . GLY B 1 21 ? -4.797 -29.859 -16.703 1 94.44 21 GLY B C 1
ATOM 1160 O O . GLY B 1 21 ? -3.758 -29.422 -16.203 1 94.44 21 GLY B O 1
ATOM 1161 N N . ASN B 1 22 ? -5.941 -29.156 -16.859 1 96.38 22 ASN B N 1
ATOM 1162 C CA . ASN B 1 22 ? -6.102 -27.859 -16.203 1 96.38 22 ASN B CA 1
ATOM 1163 C C . ASN B 1 22 ? -6.645 -28.016 -14.789 1 96.38 22 ASN B C 1
ATOM 1165 O O . ASN B 1 22 ? -7.469 -28.906 -14.531 1 96.38 22 ASN B O 1
ATOM 1169 N N . ILE B 1 23 ? -6.148 -27.234 -13.938 1 96.75 23 ILE B N 1
ATOM 1170 C CA . ILE B 1 23 ? -6.785 -27.156 -12.625 1 96.75 23 ILE B CA 1
ATOM 1171 C C . ILE B 1 23 ? -8.18 -26.562 -12.766 1 96.75 23 ILE B C 1
ATOM 1173 O O . ILE B 1 23 ? -8.359 -25.531 -13.406 1 96.75 23 ILE B O 1
ATOM 1177 N N . LEU B 1 24 ? -9.133 -27.172 -12.172 1 96.25 24 LEU B N 1
ATOM 1178 C CA . LEU B 1 24 ? -10.523 -26.734 -12.305 1 96.25 24 LEU B CA 1
ATOM 1179 C C . LEU B 1 24 ? -10.812 -25.562 -11.375 1 96.25 24 LEU B C 1
ATOM 1181 O O . LEU B 1 24 ? -10.242 -25.469 -10.289 1 96.25 24 LEU B O 1
ATOM 1185 N N . LEU B 1 25 ? -11.703 -24.688 -11.852 1 96.25 25 LEU B N 1
ATOM 1186 C CA . LEU B 1 25 ? -12.102 -23.547 -11.039 1 96.25 25 LEU B CA 1
ATOM 1187 C C . LEU B 1 25 ? -12.711 -24.016 -9.719 1 96.25 25 LEU B C 1
ATOM 1189 O O . LEU B 1 25 ? -12.5 -23.391 -8.68 1 96.25 25 LEU B O 1
ATOM 1193 N N . LYS B 1 26 ? -13.461 -25.125 -9.773 1 96.56 26 LYS B N 1
ATOM 1194 C CA . LYS B 1 26 ? -14.094 -25.641 -8.562 1 96.56 26 LYS B CA 1
ATOM 1195 C C . LYS B 1 26 ? -13.039 -26.031 -7.523 1 96.56 26 LYS B C 1
ATOM 1197 O O . LYS B 1 26 ? -13.258 -25.859 -6.324 1 96.56 26 LYS B O 1
ATOM 1202 N N . ASP B 1 27 ? -11.938 -26.578 -7.984 1 96.5 27 ASP B N 1
ATOM 1203 C CA . ASP B 1 27 ? -10.867 -26.984 -7.074 1 96.5 27 ASP B CA 1
ATOM 1204 C C . ASP B 1 27 ? -10.203 -25.766 -6.434 1 96.5 27 ASP B C 1
ATOM 1206 O O . ASP B 1 27 ? -9.898 -25.766 -5.242 1 96.5 27 ASP B O 1
ATOM 1210 N N . ILE B 1 28 ? -10.023 -24.766 -7.234 1 97.56 28 ILE B N 1
ATOM 1211 C CA . ILE B 1 28 ? -9.453 -23.516 -6.715 1 97.56 28 ILE B CA 1
ATOM 1212 C C . ILE B 1 28 ? -10.406 -22.906 -5.691 1 97.56 28 ILE B C 1
ATOM 1214 O O . ILE B 1 28 ? -9.992 -22.531 -4.594 1 97.56 28 ILE B O 1
ATOM 1218 N N . ALA B 1 29 ? -11.656 -22.828 -6.008 1 97.88 29 ALA B N 1
ATOM 1219 C CA . ALA B 1 29 ? -12.672 -22.234 -5.141 1 97.88 29 ALA B CA 1
ATOM 1220 C C . ALA B 1 29 ? -12.766 -22.984 -3.816 1 97.88 29 ALA B C 1
ATOM 1222 O O . ALA B 1 29 ? -12.883 -22.375 -2.754 1 97.88 29 ALA B O 1
ATOM 1223 N N . GLN B 1 30 ? -12.703 -24.281 -3.92 1 97.06 30 GLN B N 1
ATOM 1224 C CA . GLN B 1 30 ? -12.734 -25.094 -2.717 1 97.06 30 GLN B CA 1
ATOM 1225 C C . GLN B 1 30 ? -11.57 -24.766 -1.791 1 97.06 30 GLN B C 1
ATOM 1227 O O . GLN B 1 30 ? -11.75 -24.625 -0.58 1 97.06 30 GLN B O 1
ATOM 1232 N N . ALA B 1 31 ? -10.453 -24.688 -2.359 1 95.69 31 ALA B N 1
ATOM 1233 C CA . ALA B 1 31 ? -9.273 -24.328 -1.571 1 95.69 31 ALA B CA 1
ATOM 1234 C C . ALA B 1 31 ? -9.453 -22.953 -0.912 1 95.69 31 ALA B C 1
ATOM 1236 O O . ALA B 1 31 ? -9 -22.75 0.215 1 95.69 31 ALA B O 1
ATOM 1237 N N . MET B 1 32 ? -10.086 -22.078 -1.612 1 96.38 32 MET B N 1
ATOM 1238 C CA . MET B 1 32 ? -10.328 -20.719 -1.128 1 96.38 32 MET B CA 1
ATOM 1239 C C . MET B 1 32 ? -11.406 -20.719 -0.051 1 96.38 32 MET B C 1
ATOM 1241 O O . MET B 1 32 ? -11.57 -19.719 0.668 1 96.38 32 MET B O 1
ATOM 1245 N N . GLY B 1 33 ? -12.172 -21.672 -0.004 1 96.5 33 GLY B N 1
ATOM 1246 C CA . GLY B 1 33 ? -13.305 -21.703 0.913 1 96.5 33 GLY B CA 1
ATOM 1247 C C . GLY B 1 33 ? -14.516 -20.938 0.395 1 96.5 33 GLY B C 1
ATOM 1248 O O . GLY B 1 33 ? -15.242 -20.328 1.171 1 96.5 33 GLY B O 1
ATOM 1249 N N . THR B 1 34 ? -14.625 -20.922 -0.899 1 96.69 34 THR B N 1
ATOM 1250 C CA . THR B 1 34 ? -15.734 -20.203 -1.521 1 96.69 34 THR B CA 1
ATOM 1251 C C . THR B 1 34 ? -16.391 -21.047 -2.605 1 96.69 34 THR B C 1
ATOM 1253 O O . THR B 1 34 ? -16.172 -22.266 -2.656 1 96.69 34 THR B O 1
ATOM 1256 N N . THR B 1 35 ? -17.234 -20.484 -3.422 1 96.25 35 THR B N 1
ATOM 1257 C CA . THR B 1 35 ? -17.938 -21.203 -4.484 1 96.25 35 THR B CA 1
ATOM 1258 C C . THR B 1 35 ? -17.297 -20.922 -5.84 1 96.25 35 THR B C 1
ATOM 1260 O O . THR B 1 35 ? -16.594 -19.922 -6.008 1 96.25 35 THR B O 1
ATOM 1263 N N . ALA B 1 36 ? -17.516 -21.875 -6.742 1 95.19 36 ALA B N 1
ATOM 1264 C CA . ALA B 1 36 ? -17.031 -21.688 -8.102 1 95.19 36 ALA B CA 1
ATOM 1265 C C . ALA B 1 36 ? -17.641 -20.438 -8.734 1 95.19 36 ALA B C 1
ATOM 1267 O O . ALA B 1 36 ? -16.984 -19.766 -9.531 1 95.19 36 ALA B O 1
ATOM 1268 N N . THR B 1 37 ? -18.797 -20.078 -8.352 1 96.06 37 THR B N 1
ATOM 1269 C CA . THR B 1 37 ? -19.469 -18.891 -8.867 1 96.06 37 THR B CA 1
ATOM 1270 C C . THR B 1 37 ? -18.719 -17.625 -8.422 1 96.06 37 THR B C 1
ATOM 1272 O O . THR B 1 37 ? -18.531 -16.703 -9.211 1 96.06 37 THR B O 1
ATOM 1275 N N . TYR B 1 38 ? -18.344 -17.641 -7.176 1 96.38 38 TYR B N 1
ATOM 1276 C CA . TYR B 1 38 ? -17.562 -16.516 -6.645 1 96.38 38 TYR B CA 1
ATOM 1277 C C . TYR B 1 38 ? -16.281 -16.328 -7.434 1 96.38 38 TYR B C 1
ATOM 1279 O O . TYR B 1 38 ? -15.969 -15.211 -7.859 1 96.38 38 TYR B O 1
ATOM 1287 N N . LEU B 1 39 ? -15.555 -17.406 -7.617 1 96.38 39 LEU B N 1
ATOM 1288 C CA . LEU B 1 39 ? -14.289 -17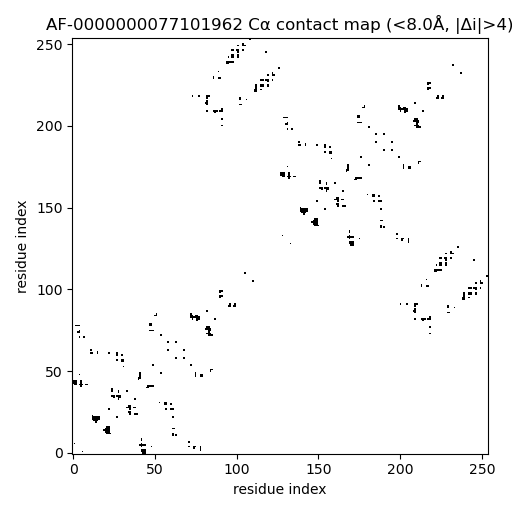.344 -8.336 1 96.38 39 LEU B CA 1
ATOM 1289 C C . LEU B 1 39 ? -14.516 -16.953 -9.797 1 96.38 39 LEU B C 1
ATOM 1291 O O . LEU B 1 39 ? -13.75 -16.172 -10.359 1 96.38 39 LEU B O 1
ATOM 1295 N N . SER B 1 40 ? -15.516 -17.422 -10.422 1 95.81 40 SER B N 1
ATOM 1296 C CA . SER B 1 40 ? -15.859 -17.078 -11.797 1 95.81 40 SER B CA 1
ATOM 1297 C C . SER B 1 40 ? -16.125 -15.586 -11.945 1 95.81 40 SER B C 1
ATOM 1299 O O . SER B 1 40 ? -15.672 -14.953 -12.906 1 95.81 40 SER B O 1
ATOM 1301 N N . ASP B 1 41 ? -16.844 -15.047 -11.023 1 96.19 41 ASP B N 1
ATOM 1302 C CA . ASP B 1 41 ? -17.125 -13.617 -11.031 1 96.19 41 ASP B CA 1
ATOM 1303 C C . ASP B 1 41 ? -15.828 -12.805 -10.938 1 96.19 41 ASP B C 1
ATOM 1305 O O . ASP B 1 41 ? -15.688 -11.766 -11.586 1 96.19 41 ASP B O 1
ATOM 1309 N N . ILE B 1 42 ? -14.93 -13.266 -10.141 1 95.31 42 ILE B N 1
ATOM 1310 C CA . ILE B 1 42 ? -13.633 -12.617 -10.008 1 95.31 42 ILE B CA 1
ATOM 1311 C C . ILE B 1 42 ? -12.875 -12.688 -11.336 1 95.31 42 ILE B C 1
ATOM 1313 O O . ILE B 1 42 ? -12.367 -11.672 -11.82 1 95.31 42 ILE B O 1
ATOM 1317 N N . ILE B 1 43 ? -12.836 -13.883 -11.906 1 95.25 43 ILE B N 1
ATOM 1318 C CA . ILE B 1 43 ? -12.078 -14.133 -13.125 1 95.25 43 ILE B CA 1
ATOM 1319 C C . ILE B 1 43 ? -12.68 -13.336 -14.281 1 95.25 43 ILE B C 1
ATOM 1321 O O . ILE B 1 43 ? -11.953 -12.82 -15.133 1 95.25 43 ILE B O 1
ATOM 1325 N N . LYS B 1 44 ? -13.906 -13.062 -14.242 1 94.81 44 LYS B N 1
ATOM 1326 C CA . LYS B 1 44 ? -14.602 -12.352 -15.312 1 94.81 44 LYS B CA 1
ATOM 1327 C C . LYS B 1 44 ? -14.602 -10.844 -15.062 1 94.81 44 LYS B C 1
ATOM 1329 O O . LYS B 1 44 ? -15.094 -10.07 -15.883 1 94.81 44 LYS B O 1
ATOM 1334 N N . GLY B 1 45 ? -14.148 -10.453 -13.914 1 92.5 45 GLY B N 1
ATOM 1335 C CA . GLY B 1 45 ? -14.023 -9.031 -13.633 1 92.5 45 GLY B CA 1
ATOM 1336 C C . GLY B 1 45 ? -15.273 -8.438 -13.016 1 92.5 45 GLY B C 1
ATOM 1337 O O . GLY B 1 45 ? -15.43 -7.215 -12.969 1 92.5 45 GLY B O 1
ATOM 1338 N N . ARG B 1 46 ? -16.172 -9.266 -12.547 1 94.06 46 ARG B N 1
ATOM 1339 C CA . ARG B 1 46 ? -17.406 -8.805 -11.914 1 94.06 46 ARG B CA 1
ATOM 1340 C C . ARG B 1 46 ? -17.203 -8.523 -10.43 1 94.06 46 ARG B C 1
ATOM 1342 O O . ARG B 1 46 ? -18.047 -7.902 -9.789 1 94.06 46 ARG B O 1
ATOM 1349 N N . ARG B 1 47 ? -16.141 -9.023 -9.875 1 93.69 47 ARG B N 1
ATOM 1350 C CA . ARG B 1 47 ? -15.688 -8.773 -8.508 1 93.69 47 ARG B CA 1
ATOM 1351 C C . ARG B 1 47 ? -14.211 -8.422 -8.477 1 93.69 47 ARG B C 1
ATOM 1353 O O . ARG B 1 47 ? -13.453 -8.797 -9.375 1 93.69 47 ARG B O 1
ATOM 1360 N N . ASN B 1 48 ? -13.883 -7.738 -7.457 1 93.44 48 ASN B N 1
ATOM 1361 C CA . ASN B 1 48 ? -12.469 -7.469 -7.246 1 93.44 48 ASN B CA 1
ATOM 1362 C C . ASN B 1 48 ? -11.703 -8.734 -6.875 1 93.44 48 ASN B C 1
ATOM 1364 O O . ASN B 1 48 ? -12.289 -9.688 -6.352 1 93.44 48 ASN B O 1
ATOM 1368 N N . PRO B 1 49 ? -10.383 -8.695 -7.141 1 95.06 49 PRO B N 1
ATOM 1369 C CA . PRO B 1 49 ? -9.555 -9.789 -6.625 1 95.06 49 PRO B CA 1
ATOM 1370 C C . PRO B 1 49 ? -9.703 -9.977 -5.117 1 95.06 49 PRO B C 1
ATOM 1372 O O . PRO B 1 49 ? -9.984 -9.016 -4.395 1 95.06 49 PRO B O 1
ATOM 1375 N N . PRO B 1 50 ? -9.617 -11.211 -4.688 1 94.25 50 PRO B N 1
ATOM 1376 C CA . PRO B 1 50 ? -9.883 -11.5 -3.273 1 94.25 50 PRO B CA 1
ATOM 1377 C C . PRO B 1 50 ? -8.773 -10.984 -2.354 1 94.25 50 PRO B C 1
ATOM 1379 O O . PRO B 1 50 ? -7.762 -10.461 -2.83 1 94.25 50 PRO B O 1
ATOM 1382 N N . GLU B 1 51 ? -9.008 -11.102 -1.021 1 90.88 51 GLU B N 1
ATOM 1383 C CA . GLU B 1 51 ? -8.07 -10.625 -0.001 1 90.88 51 GLU B CA 1
ATOM 1384 C C . GLU B 1 51 ? -6.855 -11.539 0.098 1 90.88 51 GLU B C 1
ATOM 1386 O O . GLU B 1 51 ? -6.828 -12.617 -0.51 1 90.88 51 GLU B O 1
ATOM 1391 N N . MET B 1 52 ? -5.867 -11.125 0.89 1 91.5 52 MET B N 1
ATOM 1392 C CA . MET B 1 52 ? -4.547 -11.742 0.953 1 91.5 52 MET B CA 1
ATOM 1393 C C . MET B 1 52 ? -4.656 -13.227 1.304 1 91.5 52 MET B C 1
ATOM 1395 O O . MET B 1 52 ? -3.996 -14.062 0.687 1 91.5 52 MET B O 1
ATOM 1399 N N . GLY B 1 53 ? -5.457 -13.547 2.299 1 93.38 53 GLY B N 1
ATOM 1400 C CA . GLY B 1 53 ? -5.609 -14.938 2.684 1 93.38 53 GLY B CA 1
ATOM 1401 C C . GLY B 1 53 ? -6.043 -15.828 1.534 1 93.38 53 GLY B C 1
ATOM 1402 O O . GLY B 1 53 ? -5.512 -16.938 1.363 1 93.38 53 GLY B O 1
ATOM 1403 N N . MET B 1 54 ? -6.957 -15.422 0.748 1 96.06 54 MET B N 1
ATOM 1404 C CA . MET B 1 54 ? -7.457 -16.188 -0.393 1 96.06 54 MET B CA 1
ATOM 1405 C C . MET B 1 54 ? -6.426 -16.219 -1.515 1 96.06 54 MET B C 1
ATOM 1407 O O . MET B 1 54 ? -6.289 -17.234 -2.201 1 96.06 54 MET B O 1
ATOM 1411 N N . LEU B 1 55 ? -5.719 -15.133 -1.707 1 97.06 55 LEU B N 1
ATOM 1412 C CA . LEU B 1 55 ? -4.676 -15.094 -2.729 1 97.06 55 LEU B CA 1
ATOM 1413 C C . LEU B 1 55 ? -3.594 -16.125 -2.438 1 97.06 55 LEU B C 1
ATOM 1415 O O . LEU B 1 55 ? -3.072 -16.766 -3.359 1 97.06 55 LEU B O 1
ATOM 1419 N N . LEU B 1 56 ? -3.291 -16.297 -1.148 1 96.62 56 LEU B N 1
ATOM 1420 C CA . LEU B 1 56 ? -2.285 -17.281 -0.766 1 96.62 56 LEU B CA 1
ATOM 1421 C C . LEU B 1 56 ? -2.768 -18.703 -1.072 1 96.62 56 LEU B C 1
ATOM 1423 O O . LEU B 1 56 ? -1.985 -19.547 -1.517 1 96.62 56 LEU B O 1
ATOM 1427 N N . LYS B 1 57 ? -4.023 -18.891 -0.87 1 97.25 57 LYS B N 1
ATOM 1428 C CA . LYS B 1 57 ? -4.602 -20.203 -1.186 1 97.25 57 LYS B CA 1
ATOM 1429 C C . LYS B 1 57 ? -4.57 -20.469 -2.688 1 97.25 57 LYS B C 1
ATOM 1431 O O . LYS B 1 57 ? -4.285 -21.578 -3.119 1 97.25 57 LYS B O 1
ATOM 1436 N N . ILE B 1 58 ? -4.863 -19.5 -3.441 1 97.62 58 ILE B N 1
ATOM 1437 C CA . ILE B 1 58 ? -4.801 -19.609 -4.895 1 97.62 58 ILE B CA 1
ATOM 1438 C C . ILE B 1 58 ? -3.379 -19.969 -5.324 1 97.62 58 ILE B C 1
ATOM 1440 O O . ILE B 1 58 ? -3.18 -20.875 -6.145 1 97.62 58 ILE B O 1
ATOM 1444 N N . ALA B 1 59 ? -2.434 -19.25 -4.777 1 97.69 59 ALA B N 1
ATOM 1445 C CA . ALA B 1 59 ? -1.034 -19.5 -5.117 1 97.69 59 ALA B CA 1
ATOM 1446 C C . ALA B 1 59 ? -0.65 -20.953 -4.844 1 97.69 59 ALA B C 1
ATOM 1448 O O . ALA B 1 59 ? 0.059 -21.578 -5.637 1 97.69 59 ALA B O 1
ATOM 1449 N N . ASP B 1 60 ? -1.109 -21.484 -3.775 1 96.81 60 ASP B N 1
ATOM 1450 C CA . ASP B 1 60 ? -0.792 -22.844 -3.373 1 96.81 60 ASP B CA 1
ATOM 1451 C C . ASP B 1 60 ? -1.406 -23.859 -4.336 1 96.81 60 ASP B C 1
ATOM 1453 O O . ASP B 1 60 ? -0.721 -24.781 -4.805 1 96.81 60 ASP B O 1
ATOM 1457 N N . VAL B 1 61 ? -2.65 -23.672 -4.66 1 97 61 VAL B N 1
ATOM 1458 C CA . VAL B 1 61 ? -3.375 -24.625 -5.484 1 97 61 VAL B CA 1
ATOM 1459 C C . VAL B 1 61 ? -2.822 -24.609 -6.906 1 97 61 VAL B C 1
ATOM 1461 O O . VAL B 1 61 ? -2.752 -25.656 -7.566 1 97 61 VAL B O 1
ATOM 1464 N N . LEU B 1 62 ? -2.336 -23.484 -7.324 1 97.44 62 LEU B N 1
ATOM 1465 C CA . LEU B 1 62 ? -1.846 -23.344 -8.695 1 97.44 62 LEU B CA 1
ATOM 1466 C C . LEU B 1 62 ? -0.347 -23.609 -8.766 1 97.44 62 LEU B C 1
ATOM 1468 O O . LEU B 1 62 ? 0.258 -23.516 -9.828 1 97.44 62 LEU B O 1
ATOM 1472 N N . TYR B 1 63 ? 0.324 -23.859 -7.621 1 96.44 63 TYR B N 1
ATOM 1473 C CA . TYR B 1 63 ? 1.75 -24.156 -7.555 1 96.44 63 TYR B CA 1
ATOM 1474 C C . TYR B 1 63 ? 2.572 -23.031 -8.156 1 96.44 63 TYR B C 1
ATOM 1476 O O . TYR B 1 63 ? 3.479 -23.266 -8.961 1 96.44 63 TYR B O 1
ATOM 1484 N N . LEU B 1 64 ? 2.24 -21.812 -7.77 1 97 64 LEU B N 1
ATOM 1485 C CA . LEU B 1 64 ? 2.93 -20.656 -8.328 1 97 64 LEU B CA 1
ATOM 1486 C C . LEU B 1 64 ? 4.355 -20.562 -7.797 1 97 64 LEU B C 1
ATOM 1488 O O . LEU B 1 64 ? 4.602 -20.844 -6.621 1 97 64 LEU B O 1
ATOM 1492 N N . THR B 1 65 ? 5.254 -20.172 -8.664 1 95.75 65 THR B N 1
ATOM 1493 C CA . THR B 1 65 ? 6.59 -19.766 -8.234 1 95.75 65 THR B CA 1
ATOM 1494 C C . THR B 1 65 ? 6.543 -18.453 -7.469 1 95.75 65 THR B C 1
ATOM 1496 O O . THR B 1 65 ? 5.508 -17.781 -7.434 1 95.75 65 THR B O 1
ATOM 1499 N N . GLU B 1 66 ? 7.621 -18.047 -6.855 1 92.31 66 GLU B N 1
ATOM 1500 C CA . GLU B 1 66 ? 7.715 -16.766 -6.168 1 92.31 66 GLU B CA 1
ATOM 1501 C C . GLU B 1 66 ? 7.441 -15.609 -7.117 1 92.31 66 GLU B C 1
ATOM 1503 O O . GLU B 1 66 ? 6.742 -14.656 -6.762 1 92.31 66 GLU B O 1
ATOM 1508 N N . ASP B 1 67 ? 7.996 -15.727 -8.297 1 93.5 67 ASP B N 1
ATOM 1509 C CA . ASP B 1 67 ? 7.805 -14.68 -9.297 1 93.5 67 ASP B CA 1
ATOM 1510 C C . ASP B 1 67 ? 6.344 -14.602 -9.734 1 93.5 67 ASP B C 1
ATOM 1512 O O . ASP B 1 67 ? 5.797 -13.508 -9.898 1 93.5 67 ASP B O 1
ATOM 1516 N N . GLU B 1 68 ? 5.734 -15.719 -9.898 1 96.12 68 GLU B N 1
ATOM 1517 C CA . GLU B 1 68 ? 4.332 -15.75 -10.312 1 96.12 68 GLU B CA 1
ATOM 1518 C C . GLU B 1 68 ? 3.42 -15.219 -9.211 1 96.12 68 GLU B C 1
ATOM 1520 O O . GLU B 1 68 ? 2.441 -14.523 -9.5 1 96.12 68 GLU B O 1
ATOM 1525 N N . ARG B 1 69 ? 3.713 -15.562 -7.996 1 96.69 69 ARG B N 1
ATOM 1526 C CA . ARG B 1 69 ? 2.961 -15.055 -6.852 1 96.69 69 ARG B CA 1
ATOM 1527 C C . ARG B 1 69 ? 3.035 -13.539 -6.773 1 96.69 69 ARG B C 1
ATOM 1529 O O . ARG B 1 69 ? 2.02 -12.867 -6.57 1 96.69 69 ARG B O 1
ATOM 1536 N N . ALA B 1 70 ? 4.227 -13.047 -6.945 1 94.94 70 ALA B N 1
ATOM 1537 C CA . ALA B 1 70 ? 4.426 -11.602 -6.941 1 94.94 70 ALA B CA 1
ATOM 1538 C C . ALA B 1 70 ? 3.607 -10.93 -8.047 1 94.94 70 ALA B C 1
ATOM 1540 O O . ALA B 1 70 ? 2.986 -9.891 -7.82 1 94.94 70 ALA B O 1
ATOM 1541 N N . GLU B 1 71 ? 3.664 -11.562 -9.195 1 95.44 71 GLU B N 1
ATOM 1542 C CA . GLU B 1 71 ? 2.869 -11.039 -10.305 1 95.44 71 GLU B CA 1
ATOM 1543 C C . GLU B 1 71 ? 1.383 -11.031 -9.961 1 95.44 71 GLU B C 1
ATOM 1545 O O . GLU B 1 71 ? 0.683 -10.055 -10.242 1 95.44 71 GLU B O 1
ATOM 1550 N N . MET B 1 72 ? 0.89 -12.117 -9.375 1 97 72 MET B N 1
ATOM 1551 C CA . MET B 1 72 ? -0.507 -12.195 -8.953 1 97 72 MET B CA 1
ATOM 1552 C C . MET B 1 72 ? -0.851 -11.062 -7.992 1 97 72 MET B C 1
ATOM 1554 O O . MET B 1 72 ? -1.887 -10.406 -8.141 1 97 72 MET B O 1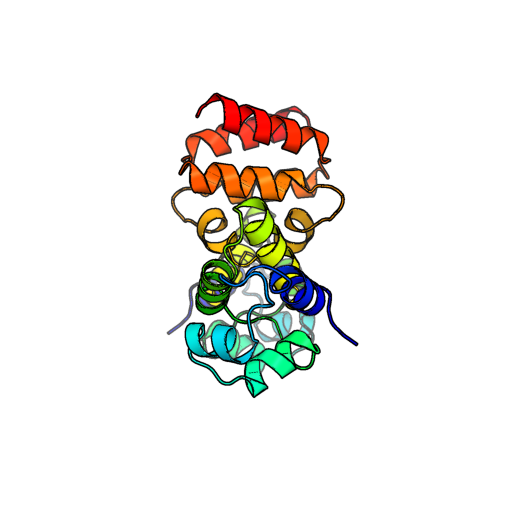
ATOM 1558 N N . PHE B 1 73 ? 0.035 -10.82 -7.055 1 95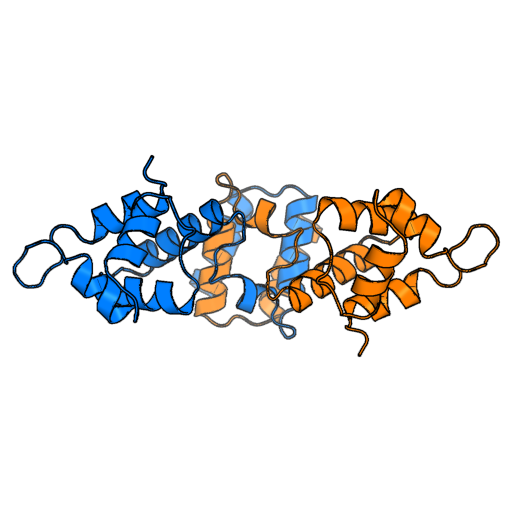.62 73 PHE B N 1
ATOM 1559 C CA . PHE B 1 73 ? -0.193 -9.766 -6.07 1 95.62 73 PHE B CA 1
ATOM 1560 C C . PHE B 1 73 ? -0.234 -8.398 -6.738 1 95.62 73 PHE B C 1
ATOM 1562 O O . PHE B 1 73 ? -1.068 -7.559 -6.395 1 95.62 73 PHE B O 1
ATOM 1569 N N . ASP B 1 74 ? 0.663 -8.195 -7.676 1 94.12 74 ASP B N 1
ATOM 1570 C CA . ASP B 1 74 ? 0.688 -6.922 -8.398 1 94.12 74 ASP B CA 1
ATOM 1571 C C . ASP B 1 74 ? -0.614 -6.695 -9.156 1 94.12 74 ASP B C 1
ATOM 1573 O O . ASP B 1 74 ? -1.173 -5.598 -9.133 1 94.12 74 ASP B O 1
ATOM 1577 N N . LEU B 1 75 ? -1.059 -7.719 -9.844 1 94.5 75 LEU B N 1
ATOM 1578 C CA . LEU B 1 75 ? -2.293 -7.621 -10.609 1 94.5 75 LEU B CA 1
ATOM 1579 C C . LEU B 1 75 ? -3.486 -7.371 -9.695 1 94.5 75 LEU B C 1
ATOM 1581 O O . LEU B 1 75 ? -4.355 -6.555 -10.016 1 94.5 75 LEU B O 1
ATOM 1585 N N . ALA B 1 76 ? -3.535 -8.07 -8.602 1 94.12 76 ALA B N 1
ATOM 1586 C CA . ALA B 1 76 ? -4.613 -7.879 -7.629 1 94.12 76 ALA B CA 1
ATOM 1587 C C . ALA B 1 76 ? -4.633 -6.445 -7.113 1 94.12 76 ALA B C 1
ATOM 1589 O O . ALA B 1 76 ? -5.691 -5.809 -7.066 1 94.12 76 ALA B O 1
ATOM 1590 N N . GLY B 1 77 ? -3.457 -5.969 -6.73 1 90.44 77 GLY B N 1
ATOM 1591 C CA . GLY B 1 77 ? -3.363 -4.594 -6.262 1 90.44 77 GLY B CA 1
ATOM 1592 C C . GLY B 1 77 ? -3.826 -3.578 -7.289 1 90.44 77 GLY B C 1
ATOM 1593 O O . GLY B 1 77 ? -4.574 -2.652 -6.965 1 90.44 77 GLY B O 1
ATOM 1594 N N . ARG B 1 78 ? -3.432 -3.783 -8.508 1 89.81 78 ARG B N 1
ATOM 1595 C CA . ARG B 1 78 ? -3.809 -2.869 -9.578 1 89.81 78 ARG B CA 1
ATOM 1596 C C . ARG B 1 78 ? -5.32 -2.84 -9.773 1 89.81 78 ARG B C 1
ATOM 1598 O O . ARG B 1 78 ? -5.914 -1.767 -9.898 1 89.81 78 ARG B O 1
ATOM 1605 N N . GLU B 1 79 ? -5.914 -3.951 -9.781 1 90.06 79 GLU B N 1
ATOM 1606 C CA . GLU B 1 79 ? -7.352 -4.016 -10.031 1 90.06 79 GLU B CA 1
ATOM 1607 C C . GLU B 1 79 ? -8.141 -3.467 -8.844 1 90.06 79 GLU B C 1
ATOM 1609 O O . GLU B 1 79 ? -9.25 -2.953 -9.008 1 90.06 79 GLU B O 1
ATOM 1614 N N . ARG B 1 80 ? -7.574 -3.484 -7.68 1 86.62 80 ARG B N 1
ATOM 1615 C CA . ARG B 1 80 ? -8.203 -2.924 -6.488 1 86.62 80 ARG B CA 1
ATOM 1616 C C . ARG B 1 80 ? -7.855 -1.448 -6.328 1 86.62 80 ARG B C 1
ATOM 1618 O O . ARG B 1 80 ? -8.336 -0.788 -5.406 1 86.62 80 ARG B O 1
ATOM 1625 N N . ASN B 1 81 ? -6.945 -0.949 -7.207 1 82.12 81 ASN B N 1
ATOM 1626 C CA . ASN B 1 81 ? -6.402 0.399 -7.066 1 82.12 81 ASN B CA 1
ATOM 1627 C C . ASN B 1 81 ? -5.727 0.592 -5.711 1 82.12 81 ASN B C 1
ATOM 1629 O O . ASN B 1 81 ? -5.98 1.581 -5.023 1 82.12 81 ASN B O 1
ATOM 1633 N N . GLU B 1 82 ? -4.961 -0.364 -5.258 1 82.69 82 GLU B N 1
ATOM 1634 C CA . GLU B 1 82 ? -4.188 -0.413 -4.02 1 82.69 82 GLU B CA 1
ATOM 1635 C C . GLU B 1 82 ? -2.762 -0.89 -4.281 1 82.69 82 GLU B C 1
ATOM 1637 O O . GLU B 1 82 ? -2.426 -1.278 -5.402 1 82.69 82 GLU B O 1
ATOM 1642 N N . ALA B 1 83 ? -1.957 -0.75 -3.229 1 83.5 83 ALA B N 1
ATOM 1643 C CA . ALA B 1 83 ? -0.662 -1.422 -3.283 1 83.5 83 ALA B CA 1
ATOM 1644 C C . ALA B 1 83 ? -0.833 -2.938 -3.35 1 83.5 83 ALA B C 1
ATOM 1646 O O . ALA B 1 83 ? -1.875 -3.469 -2.959 1 83.5 83 ALA B O 1
ATOM 1647 N N . ALA B 1 84 ? 0.194 -3.596 -3.92 1 89.88 84 ALA B N 1
ATOM 1648 C CA . ALA B 1 84 ? 0.19 -5.055 -3.859 1 89.88 84 ALA B CA 1
ATOM 1649 C C . ALA B 1 84 ? -0.044 -5.543 -2.434 1 89.88 84 ALA B C 1
ATOM 1651 O O . ALA B 1 84 ? 0.57 -5.043 -1.49 1 89.88 84 ALA B O 1
ATOM 1652 N N . PRO B 1 85 ? -0.884 -6.527 -2.258 1 90.06 85 PRO B N 1
ATOM 1653 C CA . PRO B 1 85 ? -1.388 -6.895 -0.932 1 90.06 85 PRO B CA 1
ATOM 1654 C C . PRO B 1 85 ? -0.287 -7.402 -0.003 1 90.06 85 PRO B C 1
ATOM 1656 O O . PRO B 1 85 ? -0.459 -7.41 1.218 1 90.06 85 PRO B O 1
ATOM 1659 N N . ASP B 1 86 ? 0.818 -7.82 -0.509 1 91.06 86 ASP B N 1
ATOM 1660 C CA . ASP B 1 86 ? 1.887 -8.391 0.305 1 91.06 86 ASP B CA 1
ATOM 1661 C C . ASP B 1 86 ? 2.797 -7.301 0.861 1 91.06 86 ASP B C 1
ATOM 1663 O O . ASP B 1 86 ? 3.582 -7.547 1.778 1 91.06 86 ASP B O 1
ATOM 1667 N N . LEU B 1 87 ? 2.672 -6.074 0.422 1 91.94 87 LEU B N 1
ATOM 1668 C CA . LEU B 1 87 ? 3.693 -5.066 0.684 1 91.94 87 LEU B CA 1
ATOM 1669 C C . LEU B 1 87 ? 3.322 -4.215 1.893 1 91.94 87 LEU B C 1
ATOM 1671 O O . LEU B 1 87 ? 4.188 -3.854 2.691 1 91.94 87 LEU B O 1
ATOM 1675 N N . PRO B 1 88 ? 2.057 -3.918 2.209 1 89.94 88 PRO B N 1
ATOM 1676 C CA . PRO B 1 88 ? 1.692 -2.975 3.268 1 89.94 88 PRO B CA 1
ATOM 1677 C C . PRO B 1 88 ? 2.207 -3.398 4.641 1 89.94 88 PRO B C 1
ATOM 1679 O O . PRO B 1 88 ? 2.703 -2.564 5.402 1 89.94 88 PRO B O 1
ATOM 1682 N N . GLU B 1 89 ? 2.154 -4.656 4.973 1 88.62 89 GLU B N 1
ATOM 1683 C CA . GLU B 1 89 ? 2.607 -5.102 6.289 1 88.62 89 GLU B CA 1
ATOM 1684 C C . GLU B 1 89 ? 4.066 -4.723 6.523 1 88.62 89 GLU B C 1
ATOM 1686 O O . GLU B 1 89 ? 4.414 -4.199 7.586 1 88.62 89 GLU B O 1
ATOM 1691 N N . TYR B 1 90 ? 4.949 -4.973 5.559 1 92.19 90 TYR B N 1
ATOM 1692 C CA . TYR B 1 90 ? 6.371 -4.68 5.676 1 92.19 90 TYR B CA 1
ATOM 1693 C C . TYR B 1 90 ? 6.621 -3.176 5.664 1 92.19 90 TYR B C 1
ATOM 1695 O O . TYR B 1 90 ? 7.375 -2.662 6.496 1 92.19 90 TYR B O 1
ATOM 1703 N N . ILE B 1 91 ? 5.977 -2.439 4.816 1 92.5 91 ILE B N 1
ATOM 1704 C CA . ILE B 1 91 ? 6.188 -1.011 4.609 1 92.5 91 ILE B CA 1
ATOM 1705 C C . ILE B 1 91 ? 5.738 -0.237 5.844 1 92.5 91 ILE B C 1
ATOM 1707 O O . ILE B 1 91 ? 6.371 0.751 6.23 1 92.5 91 ILE B O 1
ATOM 1711 N N . MET B 1 92 ? 4.609 -0.737 6.535 1 90.75 92 MET B N 1
ATOM 1712 C CA . MET B 1 92 ? 4.008 0.007 7.637 1 90.75 92 MET B CA 1
ATOM 1713 C C . MET B 1 92 ? 4.531 -0.494 8.984 1 90.75 92 MET B C 1
ATOM 1715 O O . MET B 1 92 ? 4.09 -0.033 10.031 1 90.75 92 MET B O 1
ATOM 1719 N N . ASP B 1 93 ? 5.434 -1.448 8.938 1 92.38 93 ASP B N 1
ATOM 1720 C CA . ASP B 1 93 ? 6.012 -1.945 10.18 1 92.38 93 ASP B CA 1
ATOM 1721 C C . ASP B 1 93 ? 6.598 -0.803 11.016 1 92.38 93 ASP B C 1
ATOM 1723 O O . ASP B 1 93 ? 7.438 -0.046 10.531 1 92.38 93 ASP B O 1
ATOM 1727 N N . GLU B 1 94 ? 6.152 -0.675 12.234 1 90.75 94 GLU B N 1
ATOM 1728 C CA . GLU B 1 94 ? 6.559 0.433 13.094 1 90.75 94 GLU B CA 1
ATOM 1729 C C . GLU B 1 94 ? 8.031 0.322 13.477 1 90.75 94 GLU B C 1
ATOM 1731 O O . GLU B 1 94 ? 8.664 1.316 13.852 1 90.75 94 GLU B O 1
ATOM 1736 N N . ASN B 1 95 ? 8.617 -0.864 13.305 1 93.44 95 ASN B N 1
ATOM 1737 C CA . ASN B 1 95 ? 10 -1.101 13.703 1 93.44 95 ASN B CA 1
ATOM 1738 C C . ASN B 1 95 ? 10.969 -0.736 12.586 1 93.44 95 ASN B C 1
ATOM 1740 O O . ASN B 1 95 ? 12.188 -0.723 12.789 1 93.44 95 ASN B O 1
ATOM 1744 N N . ILE B 1 96 ? 10.453 -0.421 11.359 1 94.88 96 ILE B N 1
ATOM 1745 C CA . ILE B 1 96 ? 11.305 -0.041 10.242 1 94.88 96 ILE B CA 1
ATOM 1746 C C . ILE B 1 96 ? 10.766 1.228 9.586 1 94.88 96 ILE B C 1
ATOM 1748 O O . ILE B 1 96 ? 10.484 1.242 8.383 1 94.88 96 ILE B O 1
ATOM 1752 N N . PRO B 1 97 ? 10.742 2.33 10.32 1 94.06 97 PRO B N 1
ATOM 1753 C CA . PRO B 1 97 ? 10.133 3.562 9.812 1 94.06 97 PRO B CA 1
ATOM 1754 C C . PRO B 1 97 ? 10.891 4.137 8.617 1 94.06 97 PRO B C 1
ATOM 1756 O O . PRO B 1 97 ? 10.32 4.895 7.828 1 94.06 97 PRO B O 1
ATOM 1759 N N . HIS B 1 98 ? 12.109 3.816 8.461 1 96.19 98 HIS B N 1
ATOM 1760 C CA . HIS B 1 98 ? 12.906 4.449 7.418 1 96.19 98 HIS B CA 1
ATOM 1761 C C . HIS B 1 98 ? 12.555 3.893 6.043 1 96.19 98 HIS B C 1
ATOM 1763 O O . HIS B 1 98 ? 12.914 4.48 5.02 1 96.19 98 HIS B O 1
ATOM 1769 N N . VAL B 1 99 ? 11.828 2.754 5.961 1 96.25 99 VAL B N 1
ATOM 1770 C CA . VAL B 1 99 ? 11.352 2.268 4.676 1 96.25 99 VAL B CA 1
ATOM 1771 C C . VAL B 1 99 ? 10.391 3.289 4.059 1 96.25 99 VAL B C 1
ATOM 1773 O O . VAL B 1 99 ? 10.547 3.67 2.898 1 96.25 99 VAL B O 1
ATOM 1776 N N . ARG B 1 100 ? 9.469 3.783 4.867 1 95.81 100 ARG B N 1
ATOM 1777 C CA . ARG B 1 100 ? 8.508 4.766 4.375 1 95.81 100 ARG B CA 1
ATOM 1778 C C . ARG B 1 100 ? 9.195 6.078 4.023 1 95.81 100 ARG B C 1
ATOM 1780 O O . ARG B 1 100 ? 8.875 6.707 3.016 1 95.81 100 ARG B O 1
ATOM 1787 N N . ALA B 1 101 ? 10.078 6.449 4.895 1 95.44 101 ALA B N 1
ATOM 1788 C CA . ALA B 1 101 ? 10.82 7.688 4.66 1 95.44 101 ALA B CA 1
ATOM 1789 C C . ALA B 1 101 ? 11.609 7.617 3.357 1 95.44 101 ALA B C 1
ATOM 1791 O O . ALA B 1 101 ? 11.625 8.578 2.58 1 95.44 101 ALA B O 1
ATOM 1792 N N . ALA B 1 102 ? 12.273 6.461 3.09 1 95.88 102 ALA B N 1
ATOM 1793 C CA . ALA B 1 102 ? 13.055 6.262 1.869 1 95.88 102 ALA B CA 1
ATOM 1794 C C . ALA B 1 102 ? 12.156 6.309 0.634 1 95.88 102 ALA B C 1
ATOM 1796 O O . ALA B 1 102 ? 12.5 6.949 -0.363 1 95.88 102 ALA B O 1
ATOM 1797 N N . LEU B 1 103 ? 11.016 5.664 0.713 1 96 103 LEU B N 1
ATOM 1798 C CA . LEU B 1 103 ? 10.078 5.633 -0.401 1 96 103 LEU B CA 1
ATOM 1799 C C . LEU B 1 103 ? 9.547 7.027 -0.705 1 96 103 LEU B C 1
ATOM 1801 O O . LEU B 1 103 ? 9.461 7.426 -1.869 1 96 103 LEU B O 1
ATOM 1805 N N . ARG B 1 104 ? 9.227 7.805 0.335 1 95.5 104 ARG B N 1
ATOM 1806 C CA . ARG B 1 104 ? 8.703 9.156 0.156 1 95.5 104 ARG B CA 1
ATOM 1807 C C . ARG B 1 104 ? 9.758 10.078 -0.442 1 95.5 104 ARG B C 1
ATOM 1809 O O . ARG B 1 104 ? 9.461 10.852 -1.356 1 95.5 104 ARG B O 1
ATOM 1816 N N . LYS B 1 105 ? 10.891 10.008 0.1 1 95.56 105 LYS B N 1
ATOM 1817 C CA . LYS B 1 105 ? 11.969 10.836 -0.422 1 95.56 105 LYS B CA 1
ATOM 1818 C C . LYS B 1 105 ? 12.281 10.484 -1.874 1 95.56 105 LYS B C 1
ATOM 1820 O O . LYS B 1 105 ? 12.508 11.375 -2.697 1 95.56 105 LYS B O 1
ATOM 1825 N N . ALA B 1 106 ? 12.383 9.188 -2.193 1 96.12 106 ALA B N 1
ATOM 1826 C CA . ALA B 1 106 ? 12.617 8.742 -3.562 1 96.12 106 ALA B CA 1
ATOM 1827 C C . ALA B 1 106 ? 11.531 9.258 -4.504 1 96.12 106 ALA B C 1
ATOM 1829 O O . ALA B 1 106 ? 11.812 9.664 -5.629 1 96.12 106 ALA B O 1
ATOM 1830 N N . SER B 1 107 ? 10.273 9.164 -4.016 1 94.5 107 SER B N 1
ATOM 1831 C CA . SER B 1 107 ? 9.148 9.672 -4.789 1 94.5 107 SER B CA 1
ATOM 1832 C C . SER B 1 107 ? 9.281 11.164 -5.043 1 94.5 107 SER B C 1
ATOM 1834 O O . SER B 1 107 ? 9.086 11.633 -6.168 1 94.5 107 SER B O 1
ATOM 1836 N N . ASP B 1 108 ? 9.594 11.898 -4.02 1 93.12 108 ASP B N 1
ATOM 1837 C CA . ASP B 1 108 ? 9.758 13.352 -4.113 1 93.12 108 ASP B CA 1
ATOM 1838 C C . ASP B 1 108 ? 10.836 13.719 -5.125 1 93.12 108 ASP B C 1
ATOM 1840 O O . ASP B 1 108 ? 10.68 14.688 -5.879 1 93.12 108 ASP B O 1
ATOM 1844 N N . LYS B 1 109 ? 11.844 12.938 -5.164 1 95.12 109 LYS B N 1
ATOM 1845 C CA . LYS B 1 109 ? 12.977 13.219 -6.043 1 95.12 109 LYS B CA 1
ATOM 1846 C C . LYS B 1 109 ? 12.789 12.57 -7.41 1 95.12 109 LYS B C 1
ATOM 1848 O O . LYS B 1 109 ? 13.633 12.719 -8.297 1 95.12 109 LYS B O 1
ATOM 1853 N N . LYS B 1 110 ? 11.742 11.766 -7.543 1 93.69 110 LYS B N 1
ATOM 1854 C CA . LYS B 1 110 ? 11.414 11.07 -8.781 1 93.69 110 LYS B CA 1
ATOM 1855 C C . LYS B 1 110 ? 12.57 10.172 -9.227 1 93.69 110 LYS B C 1
ATOM 1857 O O . LYS B 1 110 ? 12.969 10.203 -10.391 1 93.69 110 LYS B O 1
ATOM 1862 N N . LEU B 1 111 ? 13.086 9.43 -8.273 1 93.81 111 LEU B N 1
ATOM 1863 C CA . LEU B 1 111 ? 14.172 8.531 -8.625 1 93.81 111 LEU B CA 1
ATOM 1864 C C . LEU B 1 111 ? 13.688 7.422 -9.562 1 93.81 111 LEU B C 1
ATOM 1866 O O . LEU B 1 111 ? 12.586 6.898 -9.383 1 93.81 111 LEU B O 1
ATOM 1870 N N . GLY B 1 112 ? 14.469 7.066 -10.516 1 92 112 GLY B N 1
ATOM 1871 C CA . GLY B 1 112 ? 14.109 6.082 -11.523 1 92 112 GLY B CA 1
ATOM 1872 C C . GLY B 1 112 ? 14.43 4.66 -11.109 1 92 112 GLY B C 1
ATOM 1873 O O . GLY B 1 112 ? 14.836 4.414 -9.969 1 92 112 GLY B O 1
ATOM 1874 N N . ASP B 1 113 ? 14.242 3.73 -12.047 1 96.25 113 ASP B N 1
ATOM 1875 C CA . ASP B 1 113 ? 14.359 2.303 -11.766 1 96.25 113 ASP B CA 1
ATOM 1876 C C . ASP B 1 113 ? 15.812 1.905 -11.539 1 96.25 113 ASP B C 1
ATOM 1878 O O . ASP B 1 113 ? 16.094 0.912 -10.859 1 96.25 113 ASP B O 1
ATOM 1882 N N . ASP B 1 114 ? 16.734 2.711 -12.094 1 96.44 114 ASP B N 1
ATOM 1883 C CA . ASP B 1 114 ? 18.156 2.418 -11.922 1 96.44 114 ASP B CA 1
ATOM 1884 C C . ASP B 1 114 ? 18.547 2.463 -10.453 1 96.44 114 ASP B C 1
ATOM 1886 O O . ASP B 1 114 ? 19.359 1.648 -9.992 1 96.44 114 ASP B O 1
ATOM 1890 N N . PHE B 1 115 ? 18.094 3.396 -9.758 1 96.81 115 PHE B N 1
ATOM 1891 C CA . PHE B 1 115 ? 18.375 3.494 -8.328 1 96.81 115 PHE B CA 1
ATOM 1892 C C . PHE B 1 115 ? 17.891 2.244 -7.602 1 96.81 115 PHE B C 1
ATOM 1894 O O . PHE B 1 115 ? 18.641 1.66 -6.812 1 96.81 115 PHE B O 1
ATOM 1901 N N . TRP B 1 116 ? 16.75 1.814 -7.867 1 96.62 116 TRP B N 1
ATOM 1902 C CA . TRP B 1 116 ? 16.156 0.688 -7.148 1 96.62 116 TRP B CA 1
ATOM 1903 C C . TRP B 1 116 ? 16.797 -0.627 -7.586 1 96.62 116 TRP B C 1
ATOM 1905 O O . TRP B 1 116 ? 16.875 -1.577 -6.801 1 96.62 116 TRP B O 1
ATOM 1915 N N . GLN B 1 117 ? 17.188 -0.663 -8.852 1 96.81 117 GLN B N 1
ATOM 1916 C CA . GLN B 1 117 ? 17.969 -1.822 -9.281 1 96.81 117 GLN B CA 1
ATOM 1917 C C . GLN B 1 117 ? 19.234 -1.983 -8.43 1 96.81 117 GLN B C 1
ATOM 1919 O O . GLN B 1 117 ? 19.594 -3.1 -8.055 1 96.81 117 GLN B O 1
ATOM 1924 N N . ARG B 1 118 ? 19.875 -0.906 -8.125 1 96.12 118 ARG B N 1
ATOM 1925 C CA . ARG B 1 118 ? 21.062 -0.934 -7.281 1 96.12 118 ARG B CA 1
ATOM 1926 C C . ARG B 1 118 ? 20.719 -1.367 -5.863 1 96.12 118 ARG B C 1
ATOM 1928 O O . ARG B 1 118 ? 21.453 -2.148 -5.25 1 96.12 118 ARG B O 1
ATOM 1935 N N . VAL B 1 119 ? 19.672 -0.834 -5.293 1 96.25 119 VAL B N 1
ATOM 1936 C CA . VAL B 1 119 ? 19.219 -1.214 -3.959 1 96.25 119 VAL B CA 1
ATOM 1937 C C . VAL B 1 119 ? 18.938 -2.715 -3.916 1 96.25 119 VAL B C 1
ATOM 1939 O O . VAL B 1 119 ? 19.344 -3.402 -2.977 1 96.25 119 VAL B O 1
ATOM 1942 N N . LEU B 1 120 ? 18.219 -3.24 -4.93 1 96.31 120 LEU B N 1
ATOM 1943 C CA . LEU B 1 120 ? 17.906 -4.66 -5.02 1 96.31 120 LEU B CA 1
ATOM 1944 C C . LEU B 1 120 ? 19.172 -5.5 -5.051 1 96.31 120 LEU B C 1
ATOM 1946 O O . LEU B 1 120 ? 19.266 -6.535 -4.383 1 96.31 120 LEU B O 1
ATOM 1950 N N . GLU B 1 121 ? 20.125 -5.035 -5.809 1 96.25 121 GLU B N 1
ATOM 1951 C CA . GLU B 1 121 ? 21.406 -5.73 -5.898 1 96.25 121 GLU B CA 1
ATOM 1952 C C . GLU B 1 121 ? 22.109 -5.77 -4.543 1 96.25 121 GLU B C 1
ATOM 1954 O O . GLU B 1 121 ? 22.703 -6.781 -4.176 1 96.25 121 GLU B O 1
ATOM 1959 N N . GLU B 1 122 ? 22.062 -4.641 -3.812 1 94.69 122 GLU B N 1
ATOM 1960 C CA . GLU B 1 122 ? 22.656 -4.586 -2.479 1 94.69 122 GLU B CA 1
ATOM 1961 C C . GLU B 1 122 ? 21.969 -5.57 -1.532 1 94.69 122 GLU B C 1
ATOM 1963 O O . GLU B 1 122 ? 22.625 -6.207 -0.709 1 94.69 122 GLU B O 1
ATOM 1968 N N . ILE B 1 123 ? 20.688 -5.715 -1.617 1 94.75 123 ILE B N 1
ATOM 1969 C CA . ILE B 1 123 ? 19.922 -6.641 -0.783 1 94.75 123 ILE B CA 1
ATOM 1970 C C . ILE B 1 123 ? 20.312 -8.078 -1.117 1 94.75 123 ILE B C 1
ATOM 1972 O O . ILE B 1 123 ? 20.484 -8.906 -0.22 1 94.75 123 ILE B O 1
ATOM 1976 N N . GLU B 1 124 ? 20.469 -8.367 -2.355 1 91.75 124 GLU B N 1
ATOM 1977 C CA . GLU B 1 124 ? 20.797 -9.711 -2.814 1 91.75 124 GLU B CA 1
ATOM 1978 C C . GLU B 1 124 ? 22.203 -10.117 -2.361 1 91.75 124 GLU B C 1
ATOM 1980 O O . GLU B 1 124 ? 22.469 -11.297 -2.115 1 91.75 124 GLU B O 1
ATOM 1985 N N . LYS B 1 125 ? 23.094 -9.125 -2.203 1 87.94 125 LYS B N 1
ATOM 1986 C CA . LYS B 1 125 ? 24.453 -9.398 -1.738 1 87.94 125 LYS B CA 1
ATOM 1987 C C . LYS B 1 125 ? 24.469 -9.672 -0.237 1 87.94 125 LYS B C 1
ATOM 1989 O O . LYS B 1 125 ? 25.219 -10.539 0.23 1 87.94 125 LYS B O 1
ATOM 1994 N N . LYS B 1 126 ? 23.891 -8.758 0.648 1 70.88 126 LYS B N 1
ATOM 1995 C CA . LYS B 1 126 ? 23.938 -8.883 2.102 1 70.88 126 LYS B CA 1
ATOM 1996 C C . LYS B 1 126 ? 23.25 -10.164 2.562 1 70.88 126 LYS B C 1
ATOM 1998 O O . LYS B 1 126 ? 23.359 -10.555 3.725 1 70.88 126 LYS B O 1
ATOM 2003 N N . GLY B 1 127 ? 22.578 -10.773 1.636 1 51.75 127 GLY B N 1
ATOM 2004 C CA . GLY B 1 127 ? 22.062 -12.078 2.002 1 51.75 127 GLY B CA 1
ATOM 2005 C C . GLY B 1 127 ? 22.953 -13.227 1.557 1 51.75 127 GLY B C 1
ATOM 2006 O O . GLY B 1 127 ? 23.812 -13.047 0.684 1 51.75 127 GLY B O 1
#

Radius of gyration: 21.18 Å; Cα contacts (8 Å, |Δi|>4): 310; chains: 2; bounding box: 45×70×41 Å

pLDDT: mean 93.32, std 6.77, range [51.53, 98.0]

Solvent-accessible surface area (backbone atoms only — not comparable to full-atom values): 13504 Å² total; per-residue (Å²): 110,63,37,73,45,21,50,50,54,58,57,51,24,51,56,61,27,95,85,54,41,56,50,52,62,55,58,47,14,52,66,49,72,53,45,46,65,60,49,47,34,29,33,44,47,77,38,66,63,72,56,64,74,41,49,52,36,46,34,60,76,52,65,51,50,73,69,51,44,51,49,50,32,44,36,36,9,56,72,62,74,46,49,36,68,80,47,34,65,63,52,66,31,83,80,25,58,32,46,47,53,29,53,49,52,37,53,74,67,61,63,56,32,69,60,27,45,50,51,32,52,52,54,62,60,82,92,109,61,37,73,47,20,49,49,53,59,57,52,24,51,55,62,27,95,86,55,41,56,50,50,63,55,60,47,16,51,65,48,73,53,46,45,64,59,48,48,33,27,33,44,46,76,38,65,64,74,57,64,75,42,49,51,37,46,34,59,74,51,64,51,51,73,68,51,42,50,50,50,32,45,36,34,9,57,73,63,73,46,50,36,69,79,46,35,67,62,50,65,31,83,81,25,58,32,47,46,52,30,53,51,52,38,54,74,66,60,63,59,32,67,61,28,44,51,53,32,51,51,54,62,59,82,92

Organism: NCBI:txid592028

Foldseek 3Di:
DFQPLLVLLVVLQALQDPVRGGDDLQNLQVLLVHGSVVSVCCSRLVDADDAPSSLVSSCVSSVHDPVSSQVSQCSSQVSVVHHRRVPCCVCVPPVCVVSVVVVVVCVVVVPDPVVVVVVVVVVVVVD/DFQPLLVLLVVLQALQDPVRGGDDLQNLQVLLVHGSVVSVCCSRLVDADDAPSSLVSSCVSSVHDPVSSQVSQCSSQVSVVHHRRVPCCVCVPPVCVVSVVVVVVCVVVVPDPVVVVVVVVVVVVVD

Nearest PDB structures (foldseek):
  3pxp-assembly1_A  TM=8.325E-01  e=7.389E-03  Chloroflexus aurantiacus J-10-fl
  3qq6-assembly1_A  TM=7.557E-01  e=5.118E-02  Bacillus subtilis
  7t5u-assembly1_A  TM=7.774E-01  e=7.537E-02  Escherichia coli
  3zkc-assembly1_B  TM=7.753E-01  e=1.547E-01  Bacillus subtilis subsp. subtilis str. 168
  2ofy-assembly1_B  TM=7.634E-01  e=1.547E-01  Rhodococcus jostii RHA1

InterPro domains:
  IPR001387 Cro/C1-type, helix-turn-helix domain [PS50943] (25-69)
  IPR001387 Cro/C1-type, helix-turn-helix domain [SM00530] (8-69)
  IPR001387 Cro/C1-type, helix-turn-helix domain [cd00093] (6-68)
  IPR010982 Lambda repressor-like, DNA-binding domain superfamily [G3DSA:1.10.260.40] (2-85)
  IPR010982 Lambda repressor-like, DNA-binding domain superfamily [SSF47413] (25-67)